Protein AF-A0A7S0RSZ0-F1 (afdb_monomer_lite)

InterPro domains:
  IPR011989 Armadillo-like helical [G3DSA:1.25.10.10] (10-208)
  IPR051345 Importin beta-like nuclear transport receptors [PTHR12363] (14-216)

Sequence (227 aa):
GGRGGGGGRGGGGDPNVQAELQPMLNQMFMEATGILRRVEDFDSMPDVADDLFLLAAKCLSHAPHLLLTPQNLPALVDCAMAGVLVQHKEACTSVLAFLDQLCRDCTRHPQVVPPTIQVRGQALVHLLVAAIATLPFARLDDVGDLLHHLMRTECSGGMAPSWVQTTMAALPAAAVTDHERVGFYNAAVAMDRKQLQHAIDDLSDVCRRSRGVRESIMAALLHHPTS

pLDDT: mean 87.87, std 14.42, range [29.8, 97.44]

Secondary structure (DSSP, 8-state):
----------SS--HHHHHHHHHHHHHHHHHHHHH--SHHHHHH-HHHHHHHHHHHHHHHHH-HHHH-STTHHHHHHHHHHHHTT---HHHHHHHHHHHHHHHHTGGGSTTTHHHHHHHHHHHHHHHHHHHHHHS-GGGHHHHHHHHHHHTSHHHHTT-HHHHHHHHHHHS-TTTS-HHHHHHHHHHHHTT-HHHHHHHHHHHHHHHHS-HHHHHHHHHHHH-----

Radius of gyration: 19.65 Å; chains: 1; bounding box: 80×34×46 Å

Structure (mmCIF, N/CA/C/O backbone):
data_AF-A0A7S0RSZ0-F1
#
_entry.id   AF-A0A7S0RSZ0-F1
#
loop_
_atom_site.group_PDB
_atom_site.id
_atom_site.type_symbol
_atom_site.label_atom_id
_atom_site.label_alt_id
_atom_site.label_comp_id
_atom_site.label_asym_id
_atom_site.label_entity_id
_atom_site.label_seq_id
_atom_site.pdbx_PDB_ins_code
_atom_site.Cartn_x
_atom_site.Cartn_y
_atom_site.Cartn_z
_atom_site.occupancy
_atom_site.B_iso_or_equiv
_atom_site.auth_seq_id
_atom_site.auth_comp_id
_atom_site.auth_asym_id
_atom_site.auth_atom_id
_atom_site.pdbx_PDB_model_num
ATOM 1 N N . GLY A 1 1 ? -58.289 7.508 17.946 1.00 42.06 1 GLY A N 1
ATOM 2 C CA . GLY A 1 1 ? -57.371 6.774 17.048 1.00 42.06 1 GLY A CA 1
ATOM 3 C C . GLY A 1 1 ? -56.223 7.699 16.717 1.00 42.06 1 GLY A C 1
ATOM 4 O O . GLY A 1 1 ? -56.481 8.872 16.538 1.00 42.06 1 GLY A O 1
ATOM 5 N N . GLY A 1 2 ? -54.955 7.316 16.728 1.00 39.78 2 GLY A N 1
ATOM 6 C CA . GLY A 1 2 ? -54.368 5.992 16.576 1.00 39.78 2 GLY A CA 1
ATOM 7 C C . GLY A 1 2 ? -53.462 6.004 15.341 1.00 39.78 2 GLY A C 1
ATOM 8 O O . GLY A 1 2 ? -53.991 6.130 14.245 1.00 39.78 2 GLY A O 1
ATOM 9 N N . ARG A 1 3 ? -52.153 5.773 15.569 1.00 43.59 3 ARG A N 1
ATOM 10 C CA . ARG A 1 3 ? -51.073 5.404 14.614 1.00 43.59 3 ARG A CA 1
ATOM 11 C C . ARG A 1 3 ? -50.552 6.533 13.710 1.00 43.59 3 ARG A C 1
ATOM 13 O O . ARG A 1 3 ? -51.325 7.356 13.257 1.00 43.59 3 ARG A O 1
ATOM 20 N N . GLY A 1 4 ? -49.265 6.636 13.379 1.00 34.25 4 GLY A N 1
ATOM 21 C CA . GLY A 1 4 ? -48.042 5.844 13.609 1.00 34.25 4 GLY A CA 1
ATOM 22 C C . GLY A 1 4 ? -46.887 6.659 12.983 1.00 34.25 4 GLY A C 1
ATOM 23 O O . GLY A 1 4 ? -47.132 7.449 12.083 1.00 34.25 4 GLY A O 1
ATOM 24 N N . GLY A 1 5 ? -45.654 6.666 13.488 1.00 42.34 5 GLY A N 1
ATOM 25 C CA . GLY A 1 5 ? -44.779 5.504 13.605 1.00 42.34 5 GLY A CA 1
ATOM 26 C C . GLY A 1 5 ? -43.903 5.414 12.349 1.00 42.34 5 GLY A C 1
ATOM 27 O O . GLY A 1 5 ? -44.364 4.929 11.324 1.00 42.34 5 GLY A O 1
ATOM 28 N N . GLY A 1 6 ? -42.661 5.895 12.433 1.00 35.59 6 GLY A N 1
ATOM 29 C CA . GLY A 1 6 ? -41.698 5.880 11.328 1.00 35.59 6 GLY A CA 1
ATOM 30 C C . GLY A 1 6 ? -40.293 6.254 11.790 1.00 35.59 6 GLY A C 1
ATOM 31 O O . GLY A 1 6 ? -39.700 7.201 11.288 1.00 35.59 6 GLY A O 1
ATOM 32 N N . GLY A 1 7 ? -39.798 5.555 12.814 1.00 40.81 7 GLY A N 1
ATOM 33 C CA . GLY A 1 7 ? -38.402 5.624 13.223 1.00 40.81 7 GLY A CA 1
ATOM 34 C C . GLY A 1 7 ? -37.513 4.876 12.232 1.00 40.81 7 GLY A C 1
ATOM 35 O O . GLY A 1 7 ? -37.737 3.699 11.969 1.00 40.81 7 GLY A O 1
ATOM 36 N N . GLY A 1 8 ? -36.492 5.557 11.721 1.00 35.09 8 GLY A N 1
ATOM 37 C CA . GLY A 1 8 ? -35.352 4.954 11.036 1.00 35.09 8 GLY A CA 1
ATOM 38 C C . GLY A 1 8 ? -34.094 5.160 11.873 1.00 35.09 8 GLY A C 1
ATOM 39 O O . GLY A 1 8 ? -33.388 6.147 11.701 1.00 35.09 8 GLY A O 1
ATOM 40 N N . ARG A 1 9 ? -33.831 4.247 12.810 1.00 50.47 9 ARG A N 1
ATOM 41 C CA . ARG A 1 9 ? -32.510 4.029 13.420 1.00 50.47 9 ARG A CA 1
ATOM 42 C C . ARG A 1 9 ? -32.058 2.627 13.028 1.00 50.47 9 ARG A C 1
ATOM 44 O O . ARG A 1 9 ? -32.876 1.714 13.071 1.00 50.47 9 ARG A O 1
ATOM 51 N N . GLY A 1 10 ? -30.768 2.445 12.751 1.00 42.00 10 GLY A N 1
ATOM 52 C CA . GLY A 1 10 ? -30.179 1.105 12.758 1.00 42.00 10 GLY A CA 1
ATOM 53 C C . GLY A 1 10 ? -28.872 0.968 11.991 1.00 42.00 10 GLY A C 1
ATOM 54 O O . GLY A 1 10 ? -28.829 0.244 11.009 1.00 42.00 10 GLY A O 1
ATOM 55 N N . GLY A 1 11 ? -27.816 1.652 12.433 1.00 44.47 11 GLY A N 1
ATOM 56 C CA . GLY A 1 11 ? -26.456 1.459 11.911 1.00 44.47 11 GLY A CA 1
ATOM 57 C C . GLY A 1 11 ? -25.354 1.725 12.940 1.00 44.47 11 G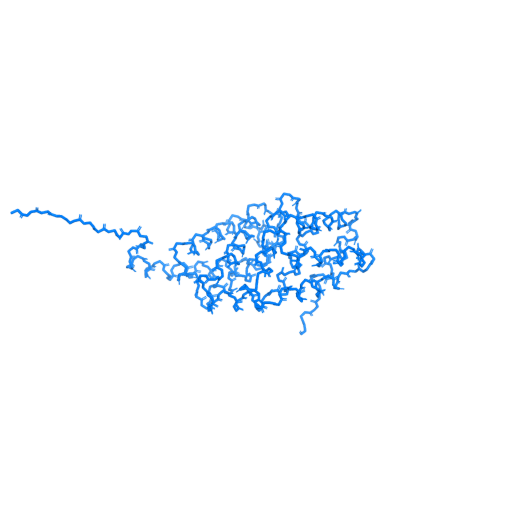LY A C 1
ATOM 58 O O . GL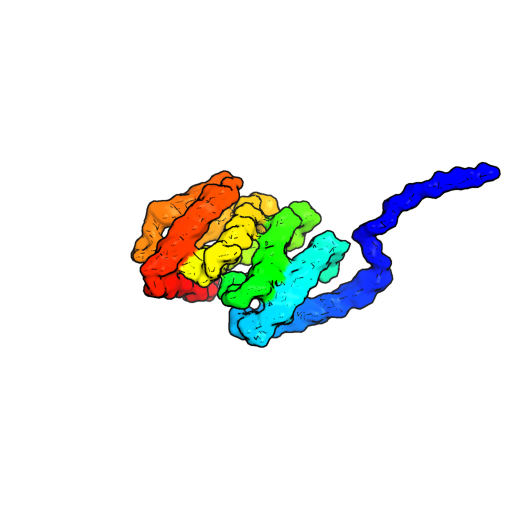Y A 1 11 ? -24.216 1.964 12.567 1.00 44.47 11 GLY A O 1
ATOM 59 N N . GLY A 1 12 ? -25.689 1.732 14.231 1.00 45.19 12 GLY A N 1
ATOM 60 C CA . GLY A 1 12 ? -24.729 1.849 15.323 1.00 45.19 12 GLY A CA 1
ATOM 61 C C . GLY A 1 12 ? -25.154 0.876 16.407 1.00 45.19 12 GLY A C 1
ATOM 62 O O . GLY A 1 12 ? -26.285 0.972 16.883 1.00 45.19 12 GLY A O 1
ATOM 63 N N . GLY A 1 13 ? -24.297 -0.098 16.722 1.00 59.19 13 GLY A N 1
ATOM 64 C CA . GLY A 1 13 ? -24.542 -1.064 17.793 1.00 59.19 13 GLY A CA 1
ATOM 65 C C . GLY A 1 13 ? -24.817 -0.364 19.124 1.00 59.19 13 GLY A C 1
ATOM 66 O O . GLY A 1 13 ? -24.481 0.808 19.287 1.00 59.19 13 GLY A O 1
ATOM 67 N N . ASP A 1 14 ? -25.436 -1.075 20.059 1.00 67.56 14 ASP A N 1
ATOM 68 C CA . ASP A 1 14 ? -25.793 -0.544 21.373 1.00 67.56 14 ASP A CA 1
ATOM 69 C C . ASP A 1 14 ? -24.566 0.136 22.030 1.00 67.56 14 ASP A C 1
ATOM 71 O O . ASP A 1 14 ? -23.528 -0.517 22.177 1.00 67.56 14 ASP A O 1
ATOM 75 N N . PRO A 1 15 ? -24.609 1.442 22.365 1.00 66.44 15 PRO A N 1
ATOM 76 C CA . PRO A 1 15 ? -23.446 2.177 22.877 1.00 66.44 15 PRO A CA 1
ATOM 77 C C . PRO A 1 15 ? -22.854 1.557 24.149 1.00 66.44 15 PRO A C 1
ATOM 79 O O . PRO A 1 15 ? -21.662 1.708 24.403 1.00 66.44 15 PRO A O 1
ATOM 82 N N . ASN A 1 16 ? -23.660 0.810 24.907 1.00 70.75 16 ASN A N 1
ATOM 83 C CA . ASN A 1 16 ? -23.196 0.065 26.073 1.00 70.75 16 ASN A CA 1
ATOM 84 C C . ASN A 1 16 ? -22.268 -1.101 25.681 1.00 70.75 16 ASN A C 1
ATOM 86 O O . ASN A 1 16 ? -21.229 -1.308 26.296 1.00 70.75 16 ASN A O 1
ATOM 90 N N . VAL A 1 17 ? -22.592 -1.803 24.592 1.00 72.75 17 VAL A N 1
ATOM 91 C CA . VAL A 1 17 ? -21.775 -2.900 24.052 1.00 72.75 17 VAL A CA 1
ATOM 92 C C . VAL A 1 17 ? -20.483 -2.358 23.435 1.00 72.75 17 VAL A C 1
ATOM 94 O O . VAL A 1 17 ? -19.426 -2.959 23.586 1.00 72.75 17 VAL A O 1
ATOM 97 N N . GLN A 1 18 ? -20.525 -1.191 22.784 1.00 71.62 18 GLN A N 1
ATOM 98 C CA . GLN A 1 18 ? -19.317 -0.557 22.235 1.00 71.62 18 GLN A CA 1
ATOM 99 C C . GLN A 1 18 ? -18.325 -0.152 23.336 1.00 71.62 18 GLN A C 1
ATOM 101 O O . GLN A 1 18 ? -17.122 -0.351 23.172 1.00 71.62 18 GLN A O 1
ATOM 106 N N . ALA A 1 19 ? -18.825 0.354 24.469 1.00 73.56 19 ALA A N 1
ATOM 107 C CA . ALA A 1 19 ? -17.999 0.714 25.621 1.00 73.56 19 ALA A CA 1
ATOM 108 C C . ALA A 1 19 ? -17.312 -0.505 26.267 1.00 73.56 19 ALA A C 1
ATOM 110 O O . ALA A 1 19 ? -16.171 -0.397 26.712 1.00 73.56 19 ALA A O 1
ATOM 111 N N . GLU A 1 20 ? -17.971 -1.666 26.279 1.00 79.25 20 GLU A N 1
ATOM 112 C CA . GLU A 1 20 ? -17.396 -2.924 26.781 1.00 79.25 20 GLU A CA 1
ATOM 113 C C . GLU A 1 20 ? -16.416 -3.571 25.788 1.00 79.25 20 GLU A C 1
ATOM 115 O O . GLU A 1 20 ? -15.402 -4.140 26.194 1.00 79.25 20 GLU A O 1
ATOM 120 N N . LEU A 1 21 ? -16.677 -3.454 24.481 1.00 80.75 21 LEU A N 1
ATOM 121 C CA . LEU A 1 21 ? -15.816 -4.007 23.429 1.00 80.75 21 LEU A CA 1
ATOM 122 C C . LEU A 1 21 ? -14.520 -3.217 23.242 1.00 80.75 21 LEU A C 1
ATOM 124 O O . LEU A 1 21 ? -13.495 -3.800 22.891 1.00 80.75 21 LEU A O 1
ATOM 128 N N . GLN A 1 22 ? -14.546 -1.902 23.470 1.00 84.44 22 GLN A N 1
ATOM 129 C CA . GLN A 1 22 ? -13.391 -1.032 23.265 1.00 84.44 22 GLN A CA 1
ATOM 130 C C . GLN A 1 22 ? -12.117 -1.492 24.004 1.00 84.44 22 GLN A C 1
ATOM 132 O O . GLN A 1 22 ? -11.088 -1.613 23.337 1.00 84.44 22 GLN A O 1
ATOM 137 N N . PRO A 1 23 ? -12.118 -1.771 25.325 1.00 86.81 23 PRO A N 1
ATOM 138 C CA . PRO A 1 23 ? -10.909 -2.219 26.019 1.00 86.81 23 PRO A CA 1
ATOM 139 C C . PRO A 1 23 ? -10.408 -3.578 25.517 1.00 86.81 23 PRO A C 1
ATOM 141 O O . PRO A 1 23 ? -9.200 -3.763 25.387 1.00 86.81 23 PRO A O 1
ATOM 144 N N . MET A 1 24 ? -11.318 -4.497 25.179 1.00 87.56 24 MET A N 1
ATOM 145 C CA . MET A 1 24 ? -10.969 -5.825 24.667 1.00 87.56 24 MET A CA 1
ATOM 146 C C . MET A 1 24 ? -10.312 -5.740 23.285 1.00 87.56 24 MET A C 1
ATOM 148 O O . MET A 1 24 ? -9.253 -6.323 23.066 1.00 87.56 24 MET A O 1
ATOM 152 N N . LEU A 1 25 ? -10.897 -4.960 22.371 1.00 87.56 25 LEU A N 1
ATOM 153 C CA . LEU A 1 25 ? -10.325 -4.719 21.046 1.00 87.56 25 LEU A CA 1
ATOM 154 C C . LEU A 1 25 ? -8.983 -3.994 21.133 1.00 87.56 25 LEU A C 1
ATOM 156 O O . LEU A 1 25 ? -8.051 -4.355 20.425 1.00 87.56 25 LEU A O 1
ATOM 160 N N . ASN A 1 26 ? -8.870 -3.005 22.022 1.00 88.62 26 ASN A N 1
ATOM 161 C CA . ASN A 1 26 ? -7.621 -2.287 22.249 1.00 88.62 26 ASN A CA 1
ATOM 162 C C . ASN A 1 26 ? -6.511 -3.237 22.710 1.00 88.62 26 ASN A C 1
ATOM 164 O O . ASN A 1 26 ? -5.425 -3.239 22.141 1.00 88.62 26 ASN A O 1
ATOM 168 N N . GLN A 1 27 ? -6.796 -4.080 23.705 1.00 90.12 27 GLN A N 1
ATOM 169 C CA . GLN A 1 27 ? -5.840 -5.072 24.188 1.00 90.12 27 GLN A CA 1
ATOM 170 C C . GLN A 1 27 ? -5.433 -6.041 23.073 1.00 90.12 27 GLN A C 1
ATOM 172 O O . GLN A 1 27 ? -4.244 -6.257 22.859 1.00 90.12 27 GLN A O 1
ATOM 177 N N . MET A 1 28 ? -6.400 -6.553 22.312 1.00 90.50 28 MET A N 1
ATOM 178 C CA . MET A 1 28 ? -6.129 -7.492 21.228 1.00 90.50 28 MET A CA 1
ATOM 179 C C . MET A 1 28 ? -5.297 -6.869 20.102 1.00 90.50 28 MET A C 1
ATOM 181 O O . MET A 1 28 ? -4.351 -7.495 19.634 1.00 90.50 28 MET A O 1
ATOM 185 N N . PHE A 1 29 ? -5.591 -5.631 19.687 1.00 92.31 29 PHE A N 1
ATOM 186 C CA . PHE A 1 29 ? -4.772 -4.931 18.694 1.00 92.31 29 PHE A CA 1
ATOM 187 C C . PHE A 1 29 ? -3.341 -4.726 19.192 1.00 92.31 29 PHE A C 1
ATOM 189 O O . PHE A 1 29 ? -2.393 -4.965 18.446 1.00 92.31 29 PHE A O 1
ATOM 196 N N . MET A 1 30 ? -3.164 -4.335 20.454 1.00 91.06 30 MET A N 1
ATOM 197 C CA . MET A 1 30 ? -1.835 -4.119 21.027 1.00 91.06 30 MET A CA 1
ATOM 198 C C . MET A 1 30 ? -1.045 -5.423 21.195 1.00 91.06 30 MET A C 1
ATOM 200 O O . MET A 1 30 ? 0.159 -5.443 20.946 1.00 91.06 30 MET A O 1
ATOM 204 N N . GLU A 1 31 ? -1.699 -6.522 21.570 1.00 92.00 31 GLU A N 1
ATOM 205 C CA . GLU A 1 31 ? -1.064 -7.840 21.653 1.00 92.00 31 GLU A CA 1
ATOM 206 C C . GLU A 1 31 ? -0.688 -8.364 20.262 1.00 92.00 31 GLU A C 1
ATOM 208 O O . GLU A 1 31 ? 0.460 -8.747 20.043 1.00 92.00 31 GLU A O 1
ATOM 213 N N . ALA A 1 32 ? -1.608 -8.302 19.295 1.00 90.25 32 ALA A N 1
ATOM 214 C CA . ALA A 1 32 ? -1.373 -8.803 17.943 1.00 90.25 32 ALA A CA 1
ATOM 215 C C . ALA A 1 32 ? -0.282 -8.005 17.209 1.00 90.25 32 ALA A C 1
ATOM 217 O O . ALA A 1 32 ? 0.637 -8.596 16.645 1.00 90.25 32 ALA A O 1
ATOM 218 N N . THR A 1 33 ? -0.314 -6.669 17.284 1.00 90.56 33 THR A N 1
ATOM 219 C CA . THR A 1 33 ? 0.767 -5.812 16.747 1.00 90.56 33 THR A CA 1
ATOM 220 C C . THR A 1 33 ? 2.080 -5.986 17.518 1.00 90.56 33 THR A C 1
ATOM 222 O O . THR A 1 33 ? 3.165 -5.799 16.971 1.00 90.56 33 THR A O 1
ATOM 225 N N . GLY A 1 34 ? 2.006 -6.393 18.788 1.00 88.62 34 GLY A N 1
ATOM 226 C CA . GLY A 1 34 ? 3.161 -6.741 19.606 1.00 88.62 34 GLY A CA 1
ATOM 227 C C . GLY A 1 34 ? 3.859 -8.029 19.165 1.00 88.62 34 GLY A C 1
ATOM 228 O O . GLY A 1 34 ? 5.075 -8.120 19.345 1.00 88.62 34 GLY A O 1
ATOM 229 N N . ILE A 1 35 ? 3.116 -8.978 18.594 1.00 90.06 35 ILE A N 1
ATOM 230 C CA . ILE A 1 35 ? 3.613 -10.269 18.102 1.00 90.06 35 ILE A CA 1
ATOM 231 C C . ILE A 1 35 ? 4.060 -10.169 16.635 1.00 90.06 35 ILE A C 1
ATOM 233 O O . ILE A 1 35 ? 5.090 -10.728 16.278 1.00 90.06 35 ILE A O 1
ATOM 237 N N . LEU A 1 36 ? 3.320 -9.437 15.799 1.00 90.06 36 LEU A N 1
ATOM 238 C CA . LEU A 1 36 ? 3.573 -9.284 14.364 1.00 90.06 36 LEU A CA 1
ATOM 239 C C . LEU A 1 36 ? 4.476 -8.073 14.084 1.00 90.06 36 LEU A C 1
ATOM 241 O O . LEU A 1 36 ? 4.002 -7.010 13.683 1.00 90.06 36 LEU A O 1
ATOM 245 N N . ARG A 1 37 ? 5.787 -8.204 14.317 1.00 87.31 37 ARG A N 1
ATOM 246 C CA . ARG A 1 37 ? 6.736 -7.082 14.136 1.00 87.31 37 ARG A CA 1
ATOM 247 C C . ARG A 1 37 ? 7.623 -7.222 12.911 1.00 87.31 37 ARG A C 1
ATOM 249 O O . ARG A 1 37 ? 8.101 -6.217 12.389 1.00 87.31 37 ARG A O 1
ATOM 256 N N . ARG A 1 38 ? 7.902 -8.453 12.497 1.00 85.56 38 ARG A N 1
ATOM 257 C CA . ARG A 1 38 ? 8.804 -8.782 11.392 1.00 85.56 38 ARG A CA 1
ATOM 258 C C . ARG A 1 38 ? 8.119 -9.726 10.426 1.00 85.56 38 ARG A C 1
ATOM 260 O O . ARG A 1 38 ? 7.227 -10.464 10.824 1.00 85.56 38 ARG A O 1
ATOM 267 N N . VAL A 1 39 ? 8.582 -9.747 9.179 1.00 84.56 39 VAL A N 1
ATOM 268 C CA . VAL A 1 39 ? 8.044 -10.627 8.126 1.00 84.56 39 VAL A CA 1
ATOM 269 C C . VAL A 1 39 ? 8.012 -12.092 8.588 1.00 84.56 39 VAL A C 1
ATOM 271 O O . VAL A 1 39 ? 7.028 -12.785 8.352 1.00 84.56 39 VAL A O 1
ATOM 274 N N . GLU A 1 40 ? 9.025 -12.539 9.339 1.00 86.44 40 GLU A N 1
ATOM 275 C CA . GLU A 1 40 ? 9.072 -13.903 9.891 1.00 86.44 40 GLU A CA 1
ATOM 276 C C . GLU A 1 40 ? 7.903 -14.230 10.840 1.00 86.44 40 GLU A C 1
ATOM 278 O O . GLU A 1 40 ? 7.466 -15.381 10.913 1.00 86.44 40 GLU A O 1
ATOM 283 N N . ASP A 1 41 ? 7.388 -13.235 11.569 1.00 88.31 41 ASP A N 1
ATOM 284 C CA . ASP A 1 41 ? 6.273 -13.414 12.503 1.00 88.31 41 ASP A CA 1
ATOM 285 C C . ASP A 1 41 ? 4.962 -13.660 11.733 1.00 88.31 41 ASP A C 1
ATOM 287 O O . ASP A 1 41 ? 4.142 -14.483 12.142 1.00 88.31 41 ASP A O 1
ATOM 291 N N . PHE A 1 42 ? 4.799 -13.007 10.576 1.00 91.06 42 PHE A N 1
ATOM 292 C CA . PHE A 1 42 ? 3.664 -13.210 9.670 1.00 91.06 42 PHE A CA 1
ATOM 293 C C . PHE A 1 42 ? 3.707 -14.578 8.993 1.00 91.06 42 PHE A C 1
ATOM 295 O O . PHE A 1 42 ? 2.668 -15.211 8.841 1.00 91.06 42 PHE A O 1
ATOM 302 N N . ASP A 1 43 ? 4.894 -15.050 8.607 1.00 88.06 43 ASP A N 1
ATOM 303 C CA . ASP A 1 43 ? 5.049 -16.393 8.040 1.00 88.06 43 ASP A CA 1
ATOM 304 C C . ASP A 1 43 ? 4.809 -17.484 9.098 1.00 88.06 43 ASP A C 1
ATOM 306 O O . ASP A 1 43 ? 4.335 -18.574 8.777 1.00 88.06 43 ASP A O 1
ATOM 310 N N . SER A 1 44 ? 5.105 -17.189 10.368 1.00 90.62 44 SER A N 1
ATOM 311 C CA . SER A 1 44 ? 4.883 -18.111 11.488 1.00 90.62 44 SER A CA 1
ATOM 312 C C . SER A 1 44 ? 3.417 -18.177 11.925 1.00 90.62 44 SER A C 1
ATOM 314 O O . SER A 1 44 ? 2.969 -19.223 12.395 1.00 90.62 44 SER A O 1
ATOM 316 N N . MET A 1 45 ? 2.674 -17.072 11.808 1.00 90.88 45 MET A N 1
ATOM 317 C CA . MET A 1 45 ? 1.273 -16.953 12.238 1.00 90.88 45 MET A CA 1
ATOM 318 C C . MET A 1 45 ? 0.425 -16.189 11.203 1.00 90.88 45 MET A C 1
ATOM 320 O O . MET A 1 45 ? -0.117 -15.121 11.510 1.00 90.88 45 MET A O 1
ATOM 324 N N . PRO A 1 46 ? 0.278 -16.719 9.976 1.00 92.69 46 PRO A N 1
ATOM 325 C CA . PRO A 1 46 ? -0.424 -16.022 8.901 1.00 92.69 46 PRO A CA 1
ATOM 326 C C . PRO A 1 46 ? -1.913 -15.819 9.194 1.00 92.69 46 PRO A C 1
ATOM 328 O O . PRO A 1 46 ? -2.449 -14.772 8.843 1.00 92.69 46 PRO A O 1
ATOM 331 N N . ASP A 1 47 ? -2.554 -16.763 9.887 1.00 94.38 47 ASP A N 1
ATOM 332 C CA . ASP A 1 47 ? -3.971 -16.672 10.266 1.00 94.38 47 ASP A CA 1
ATOM 333 C C . ASP A 1 47 ? -4.219 -15.497 11.224 1.00 94.38 47 ASP A C 1
ATOM 335 O O . ASP A 1 47 ? -5.174 -14.744 11.068 1.00 94.38 47 ASP A O 1
ATOM 339 N N . VAL A 1 48 ? -3.304 -15.276 12.180 1.00 93.44 48 VAL A N 1
ATOM 340 C CA . VAL A 1 48 ? -3.388 -14.153 13.130 1.00 93.44 48 VAL A CA 1
ATOM 341 C C . VAL A 1 48 ? -3.259 -12.821 12.399 1.00 93.44 48 VAL A C 1
ATOM 343 O O . VAL A 1 48 ? -3.981 -11.876 12.712 1.00 93.44 48 VAL A O 1
ATOM 346 N N . ALA A 1 49 ? -2.348 -12.735 11.425 1.00 93.56 49 ALA A N 1
ATOM 347 C CA . ALA A 1 49 ? -2.206 -11.544 10.598 1.00 93.56 49 ALA A CA 1
ATOM 348 C C . ALA A 1 49 ? -3.456 -11.304 9.738 1.00 93.56 49 ALA A C 1
ATOM 350 O O . ALA A 1 49 ? -3.954 -10.179 9.689 1.00 93.56 49 ALA A O 1
ATOM 351 N N . ASP A 1 50 ? -3.983 -12.347 9.097 1.00 95.25 50 ASP A N 1
ATOM 352 C CA . ASP A 1 50 ? -5.188 -12.258 8.272 1.00 95.25 50 ASP A CA 1
ATOM 353 C C . ASP A 1 50 ? -6.396 -11.770 9.089 1.00 95.25 50 ASP A C 1
ATOM 355 O O . ASP A 1 50 ? -6.978 -10.724 8.783 1.00 95.25 50 ASP A O 1
ATOM 359 N N . ASP A 1 51 ? -6.696 -12.444 10.203 1.00 95.38 51 ASP A N 1
ATOM 360 C CA . ASP A 1 51 ? -7.803 -12.097 11.098 1.00 95.38 51 ASP A CA 1
ATOM 361 C C . ASP A 1 51 ? -7.661 -10.684 11.683 1.00 95.38 51 ASP A C 1
ATOM 363 O O . ASP A 1 51 ? -8.648 -9.941 11.758 1.00 95.38 51 ASP A O 1
ATOM 367 N N . LEU A 1 52 ? -6.439 -10.280 12.059 1.00 95.56 52 LEU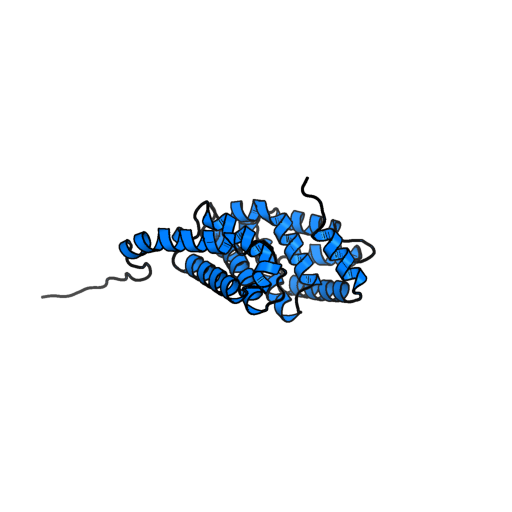 A N 1
ATOM 368 C CA . LEU A 1 52 ? -6.154 -8.939 12.572 1.00 95.56 52 LEU A CA 1
ATOM 369 C C . LEU A 1 52 ? -6.562 -7.863 11.562 1.00 95.56 52 LEU A C 1
ATOM 371 O O . LEU A 1 52 ? -7.284 -6.926 11.920 1.00 95.56 52 LEU A O 1
ATOM 375 N N . PHE A 1 53 ? -6.110 -7.978 10.311 1.00 96.69 53 PHE A N 1
ATOM 376 C CA . PHE A 1 53 ? -6.362 -6.950 9.302 1.00 96.69 53 PHE A CA 1
ATOM 377 C C . PHE A 1 53 ? -7.782 -7.015 8.733 1.00 96.69 53 PHE A C 1
ATOM 379 O O . PHE A 1 53 ? -8.367 -5.962 8.462 1.00 96.69 53 PHE A O 1
ATOM 386 N N . LEU A 1 54 ? -8.396 -8.200 8.665 1.00 95.38 54 LEU A N 1
ATOM 387 C CA . LEU A 1 54 ? -9.824 -8.338 8.364 1.00 95.38 54 LEU A CA 1
ATOM 388 C C . LEU A 1 54 ? -10.690 -7.663 9.430 1.00 95.38 54 LEU A C 1
ATOM 390 O O . LEU A 1 54 ? -11.655 -6.961 9.106 1.00 95.38 54 LEU A O 1
ATOM 394 N N . LEU A 1 55 ? -10.358 -7.851 10.708 1.00 94.50 55 LEU A N 1
ATOM 395 C CA . LEU A 1 55 ? -11.054 -7.177 11.794 1.00 94.50 55 LEU A CA 1
ATOM 396 C C . LEU A 1 55 ? -10.808 -5.669 11.760 1.00 94.50 55 LEU A C 1
ATOM 398 O O . LEU A 1 55 ? -11.759 -4.903 11.906 1.00 94.50 55 LEU A O 1
ATOM 402 N N . ALA A 1 56 ? -9.568 -5.233 11.534 1.00 94.94 56 ALA A N 1
ATOM 403 C CA . ALA A 1 56 ? -9.228 -3.819 11.429 1.00 94.94 56 ALA A CA 1
ATOM 404 C C . ALA A 1 56 ? -10.028 -3.128 10.306 1.00 94.94 56 ALA A C 1
ATOM 406 O O . ALA A 1 56 ? -10.647 -2.088 10.539 1.00 94.94 56 ALA A O 1
ATOM 407 N N . ALA A 1 57 ? -10.120 -3.745 9.125 1.00 94.06 57 ALA A N 1
ATOM 408 C CA . ALA A 1 57 ? -10.931 -3.260 8.006 1.00 94.06 57 ALA A CA 1
ATOM 409 C C . ALA A 1 57 ? -12.437 -3.189 8.347 1.00 94.06 57 ALA A C 1
ATOM 411 O O . ALA A 1 57 ? -13.122 -2.198 8.059 1.00 94.06 57 ALA A O 1
ATOM 412 N N . LYS A 1 58 ? -12.975 -4.203 9.042 1.00 93.12 58 LYS A N 1
ATOM 413 C CA . LYS A 1 58 ? -14.369 -4.192 9.528 1.00 93.12 58 LYS A CA 1
ATOM 414 C C . LYS A 1 58 ? -14.611 -3.087 10.557 1.00 93.12 58 LYS A C 1
ATOM 416 O O . LYS A 1 58 ? -15.622 -2.388 10.467 1.00 93.12 58 LYS A O 1
ATOM 421 N N . CYS A 1 59 ? -13.687 -2.891 11.498 1.00 92.19 59 CYS A N 1
ATOM 422 C CA . CYS A 1 59 ? -13.748 -1.809 12.478 1.00 92.19 59 CYS A CA 1
ATOM 423 C C . CYS A 1 59 ? -13.719 -0.446 11.789 1.00 92.19 59 CYS A C 1
ATOM 425 O O . CYS A 1 59 ? -14.552 0.398 12.103 1.00 92.19 59 CYS A O 1
ATOM 427 N N . LEU A 1 60 ? -12.848 -0.245 10.800 1.00 92.19 60 LEU A N 1
ATOM 428 C CA . LEU A 1 60 ? -12.808 0.992 10.019 1.00 92.19 60 LEU A CA 1
ATOM 429 C C . LEU A 1 60 ? -14.147 1.269 9.307 1.00 92.19 60 LEU A C 1
ATOM 431 O O . LEU A 1 60 ? -14.608 2.408 9.277 1.00 92.19 60 LEU A O 1
ATOM 435 N N . SER A 1 61 ? -14.807 0.222 8.803 1.00 90.56 61 SER A N 1
ATOM 436 C CA . SER A 1 61 ? -16.087 0.329 8.086 1.00 90.56 61 SER A CA 1
ATOM 437 C C . SER A 1 61 ? -17.292 0.607 8.993 1.00 90.56 61 SER A C 1
ATOM 439 O O . SER A 1 61 ? -18.188 1.361 8.614 1.00 90.56 61 SER A O 1
ATOM 441 N N . HIS A 1 62 ? -17.350 -0.029 10.169 1.00 88.81 62 HIS A N 1
ATOM 442 C CA . HIS A 1 62 ? -18.561 -0.073 11.001 1.00 88.81 62 HIS A CA 1
ATOM 443 C C . HIS A 1 62 ? -18.435 0.652 12.344 1.00 88.81 62 HIS A C 1
ATOM 445 O O . HIS A 1 62 ? -19.431 1.151 12.866 1.00 88.81 62 HIS A O 1
ATOM 451 N N . ALA A 1 63 ? -17.235 0.714 12.915 1.00 88.69 63 ALA A N 1
ATOM 452 C CA . ALA A 1 63 ? -16.975 1.311 14.222 1.00 88.69 63 ALA A CA 1
ATOM 453 C C . ALA A 1 63 ? -15.593 1.998 14.258 1.00 88.69 63 ALA A C 1
ATOM 455 O O . ALA A 1 63 ? -14.738 1.637 15.072 1.00 88.69 63 ALA A O 1
ATOM 456 N N . PRO A 1 64 ? -15.350 3.006 13.393 1.00 89.38 64 PRO A N 1
ATOM 457 C CA . PRO A 1 64 ? -14.018 3.582 13.207 1.00 89.38 64 PRO A CA 1
ATOM 458 C C . PRO A 1 64 ? -13.457 4.202 14.489 1.00 89.38 64 PRO A C 1
ATOM 460 O O . PRO A 1 64 ? -12.253 4.187 14.702 1.00 89.38 64 PRO A O 1
ATOM 463 N N . HIS A 1 65 ? -14.312 4.685 15.392 1.00 87.38 65 HIS A N 1
ATOM 464 C CA . HIS A 1 65 ? -13.903 5.249 16.680 1.00 87.38 65 HIS A CA 1
ATOM 465 C C . HIS A 1 65 ? -13.174 4.247 17.601 1.00 87.38 65 HIS A C 1
ATOM 467 O O . HIS A 1 65 ? -12.410 4.679 18.458 1.00 87.38 65 HIS A O 1
ATOM 473 N N . LEU A 1 66 ? -13.374 2.933 17.422 1.00 87.69 66 LEU A N 1
ATOM 474 C CA . LEU A 1 66 ? -12.681 1.890 18.196 1.00 87.69 66 LEU A CA 1
ATOM 475 C C . LEU A 1 66 ? -11.243 1.659 17.702 1.00 87.69 66 LEU A C 1
ATOM 477 O O . LEU A 1 66 ? -10.370 1.269 18.477 1.00 87.69 66 LEU A O 1
ATOM 481 N N . LEU A 1 67 ? -10.996 1.910 16.413 1.00 90.69 67 LEU A N 1
ATOM 482 C CA . LEU A 1 67 ? -9.701 1.700 15.764 1.00 90.69 67 LEU A CA 1
ATOM 483 C C . LEU A 1 67 ? -8.884 2.990 15.661 1.00 90.69 67 LEU A C 1
ATOM 485 O O . LEU A 1 67 ? -7.676 2.970 15.874 1.00 90.69 67 LEU A O 1
ATOM 489 N N . LEU A 1 68 ? -9.529 4.118 15.355 1.00 91.31 68 LEU A N 1
ATOM 490 C CA . LEU A 1 68 ? -8.902 5.424 15.130 1.00 91.31 68 LEU A CA 1
ATOM 491 C C . LEU A 1 68 ? -8.535 6.123 16.446 1.00 91.31 68 LEU A C 1
ATOM 493 O O . LEU A 1 68 ? -8.820 7.304 16.651 1.00 91.31 68 LEU A O 1
ATOM 497 N N . THR A 1 69 ? -7.905 5.382 17.352 1.00 89.94 69 THR A N 1
ATOM 498 C CA . THR A 1 69 ? -7.307 5.924 18.568 1.00 89.94 69 THR A CA 1
ATOM 499 C C . THR A 1 69 ? -5.846 6.308 18.294 1.00 89.94 69 THR A C 1
ATOM 501 O O . THR A 1 69 ? -5.208 5.716 17.417 1.00 89.94 69 THR A O 1
ATOM 504 N N . PRO A 1 70 ? -5.268 7.260 19.052 1.00 85.94 70 PRO A N 1
ATOM 505 C CA . PRO A 1 70 ? -3.866 7.659 18.886 1.00 85.94 70 PRO A CA 1
ATOM 506 C C . PRO A 1 70 ? -2.843 6.538 19.121 1.00 85.94 70 PRO A C 1
ATOM 508 O O . PRO A 1 70 ? -1.679 6.708 18.780 1.00 85.94 70 PRO A O 1
ATOM 511 N N . GLN A 1 71 ? -3.254 5.424 19.734 1.00 86.94 71 GLN A N 1
ATOM 512 C CA . GLN A 1 71 ? -2.393 4.275 20.022 1.00 86.94 71 GLN A CA 1
ATOM 513 C C . GLN A 1 71 ? -2.564 3.178 18.964 1.00 86.94 71 GLN A C 1
ATOM 515 O O . GLN A 1 71 ? -1.573 2.711 18.406 1.00 86.94 71 GLN A O 1
ATOM 520 N N . ASN A 1 72 ? -3.810 2.820 18.636 1.00 92.06 72 ASN A N 1
ATOM 521 C CA . ASN A 1 72 ? -4.098 1.672 17.775 1.00 92.06 72 ASN A CA 1
ATOM 522 C C . ASN A 1 72 ? -3.766 1.941 16.319 1.00 92.06 72 ASN A C 1
ATOM 524 O O . ASN A 1 72 ? -3.148 1.099 15.678 1.00 92.06 72 ASN A O 1
ATOM 528 N N . LEU A 1 73 ? -4.168 3.099 15.786 1.00 94.06 73 LEU A N 1
ATOM 529 C CA . LEU A 1 73 ? -3.979 3.363 14.365 1.00 94.06 73 LEU A CA 1
ATOM 530 C C . LEU A 1 73 ? -2.486 3.375 13.984 1.00 94.06 73 LEU A C 1
ATOM 532 O O . LEU A 1 73 ? -2.131 2.648 13.058 1.00 94.06 73 LEU A O 1
ATOM 536 N N . PRO A 1 74 ? -1.592 4.112 14.676 1.00 94.44 74 PRO A N 1
ATOM 537 C CA . PRO A 1 74 ? -0.164 4.055 14.375 1.00 94.44 74 PRO A CA 1
ATOM 538 C C . PRO A 1 74 ? 0.412 2.638 14.479 1.00 94.44 74 PRO A C 1
ATOM 540 O O . PRO A 1 74 ? 1.080 2.201 13.547 1.00 94.44 74 PRO A O 1
ATOM 543 N N . ALA A 1 75 ? 0.091 1.901 15.550 1.00 94.06 75 ALA A N 1
ATOM 544 C CA . ALA A 1 75 ? 0.586 0.539 15.762 1.00 94.06 75 ALA A CA 1
ATOM 545 C C . ALA A 1 75 ? 0.115 -0.439 14.671 1.00 94.06 75 ALA A C 1
ATOM 547 O O . ALA A 1 75 ? 0.899 -1.253 14.187 1.00 94.06 75 ALA A O 1
ATOM 548 N N . LEU A 1 76 ? -1.148 -0.337 14.246 1.00 95.75 76 LEU A N 1
ATOM 549 C CA . LEU A 1 76 ? -1.703 -1.150 13.164 1.00 95.75 76 LEU A CA 1
ATOM 550 C C . LEU A 1 76 ? -1.076 -0.812 11.814 1.00 95.75 76 LEU A C 1
ATOM 552 O O . LEU A 1 76 ? -0.816 -1.725 11.039 1.00 95.75 76 LEU A O 1
ATOM 556 N N . VAL A 1 77 ? -0.819 0.467 11.524 1.00 96.12 77 VAL A N 1
ATOM 557 C CA . VAL A 1 77 ? -0.158 0.860 10.270 1.00 96.12 77 VAL A CA 1
ATOM 558 C C . VAL A 1 77 ? 1.304 0.406 10.264 1.00 96.12 77 VAL A C 1
ATOM 560 O O . VAL A 1 77 ? 1.748 -0.136 9.257 1.00 96.12 77 VAL A O 1
ATOM 563 N N . ASP A 1 78 ? 2.032 0.549 11.374 1.00 94.50 78 ASP A N 1
ATOM 564 C CA . ASP A 1 78 ? 3.414 0.055 11.493 1.00 94.50 78 ASP A CA 1
ATOM 565 C C . ASP A 1 78 ? 3.482 -1.473 11.328 1.00 94.50 78 ASP A C 1
ATOM 567 O O . ASP A 1 78 ? 4.320 -1.988 10.587 1.00 94.50 78 ASP A O 1
ATOM 571 N N . CYS A 1 79 ? 2.546 -2.198 11.949 1.00 95.25 79 CYS A N 1
ATOM 572 C CA . CYS A 1 79 ? 2.390 -3.641 11.770 1.00 95.25 79 CYS A CA 1
ATOM 573 C C . CYS A 1 79 ? 2.053 -3.996 10.311 1.00 95.25 79 CYS A C 1
ATOM 575 O O . CYS A 1 79 ? 2.709 -4.842 9.708 1.00 95.25 79 CYS A O 1
ATOM 577 N N . ALA A 1 80 ? 1.089 -3.305 9.694 1.00 96.19 80 ALA A N 1
ATOM 578 C CA . ALA A 1 80 ? 0.718 -3.524 8.297 1.00 96.19 80 ALA A CA 1
ATOM 579 C C . ALA A 1 80 ? 1.913 -3.317 7.359 1.00 96.19 80 ALA A C 1
ATOM 581 O O . ALA A 1 80 ? 2.126 -4.115 6.452 1.00 96.19 80 ALA A O 1
ATOM 582 N N . MET A 1 81 ? 2.731 -2.289 7.602 1.00 95.00 81 MET A N 1
ATOM 583 C CA . MET A 1 81 ? 3.948 -2.030 6.832 1.00 95.00 81 MET A CA 1
ATOM 584 C C . MET A 1 81 ? 4.950 -3.187 6.915 1.00 95.00 81 MET A C 1
ATOM 586 O O . MET A 1 81 ? 5.507 -3.569 5.887 1.00 95.00 81 MET A O 1
ATOM 590 N N . ALA A 1 82 ? 5.130 -3.803 8.088 1.00 91.94 82 ALA A N 1
ATOM 591 C CA . ALA A 1 82 ? 5.945 -5.016 8.218 1.00 91.94 82 ALA A CA 1
ATOM 592 C C . ALA A 1 82 ? 5.371 -6.198 7.408 1.00 91.94 82 ALA A C 1
ATOM 594 O O . ALA A 1 82 ? 6.126 -7.037 6.919 1.00 91.94 82 ALA A O 1
ATOM 595 N N . GLY A 1 83 ? 4.049 -6.231 7.212 1.00 93.00 83 GLY A N 1
ATOM 596 C CA . GLY A 1 83 ? 3.325 -7.260 6.465 1.00 93.00 83 GLY A CA 1
ATOM 597 C C . GLY A 1 83 ? 3.269 -7.082 4.939 1.00 93.00 83 GLY A C 1
ATOM 598 O O . GLY A 1 83 ? 2.825 -7.996 4.240 1.00 93.00 83 GLY A O 1
ATOM 599 N N . VAL A 1 84 ? 3.706 -5.942 4.384 1.00 94.62 84 VAL A N 1
ATOM 600 C CA . VAL A 1 84 ? 3.565 -5.634 2.938 1.00 94.62 84 VAL A CA 1
ATOM 601 C C . VAL A 1 84 ? 4.326 -6.622 2.042 1.00 94.62 84 VAL A C 1
ATOM 603 O O . VAL A 1 84 ? 3.902 -6.884 0.919 1.00 94.62 84 VAL A O 1
ATOM 606 N N . LEU A 1 85 ? 5.435 -7.188 2.528 1.00 92.81 85 LEU A N 1
ATOM 607 C CA . LEU A 1 85 ? 6.315 -8.081 1.757 1.00 92.81 85 LEU A CA 1
ATOM 608 C C . LEU A 1 85 ? 6.106 -9.578 2.049 1.00 92.81 85 LEU A C 1
ATOM 610 O O . LEU A 1 85 ? 6.848 -10.422 1.534 1.00 92.81 85 LEU A O 1
ATOM 614 N N . VAL A 1 86 ? 5.103 -9.908 2.864 1.00 92.50 86 VAL A N 1
ATOM 615 C CA . VAL A 1 86 ? 4.771 -11.283 3.258 1.00 92.50 86 VAL A CA 1
ATOM 616 C C . VAL A 1 86 ? 4.376 -12.112 2.040 1.00 92.50 86 VAL A C 1
ATOM 618 O O . VAL A 1 86 ? 3.617 -11.673 1.178 1.00 92.50 86 VAL A O 1
ATOM 621 N N . GLN A 1 87 ? 4.890 -13.339 1.960 1.00 89.19 87 GLN A N 1
ATOM 622 C CA . GLN A 1 87 ? 4.622 -14.226 0.822 1.00 89.19 87 GLN A CA 1
ATOM 623 C C . GLN A 1 87 ? 3.328 -15.034 0.997 1.00 89.19 87 GLN A C 1
ATOM 625 O O . GLN A 1 87 ? 2.785 -15.548 0.016 1.00 89.19 87 GLN A O 1
ATOM 630 N N . HIS A 1 88 ? 2.805 -15.128 2.224 1.00 92.12 88 HIS A N 1
ATOM 631 C CA . HIS A 1 88 ? 1.515 -15.752 2.490 1.00 92.12 88 HIS A CA 1
ATOM 632 C C . HIS A 1 88 ? 0.365 -14.952 1.861 1.00 92.12 88 HIS A C 1
ATOM 634 O O . HIS A 1 88 ? 0.165 -13.772 2.157 1.00 92.12 88 HIS A O 1
ATOM 640 N N . LYS A 1 89 ? -0.413 -15.612 0.996 1.00 90.94 89 LYS A N 1
ATOM 641 C CA . LYS A 1 89 ? -1.420 -14.964 0.145 1.00 90.94 89 LYS A CA 1
ATOM 642 C C . LYS A 1 89 ? -2.477 -14.201 0.946 1.00 90.94 89 LYS A C 1
ATOM 644 O O . LYS A 1 89 ? -2.696 -13.028 0.661 1.00 90.94 89 LYS A O 1
ATOM 649 N N . GLU A 1 90 ? -3.143 -14.860 1.892 1.00 92.50 90 GLU A N 1
ATOM 650 C CA . GLU A 1 90 ? -4.312 -14.298 2.594 1.00 92.50 90 GLU A CA 1
ATOM 651 C C . GLU A 1 90 ? -3.891 -13.152 3.516 1.00 92.50 90 GLU A C 1
ATOM 653 O O . GLU A 1 90 ? -4.260 -12.011 3.256 1.00 92.50 90 GLU A O 1
ATOM 658 N N . ALA A 1 91 ? -2.964 -13.415 4.443 1.00 93.56 91 ALA A N 1
ATOM 659 C CA . ALA A 1 91 ? -2.325 -12.396 5.280 1.00 93.56 91 ALA A CA 1
ATOM 660 C C . ALA A 1 91 ? -1.891 -11.134 4.509 1.00 93.56 91 ALA A C 1
ATOM 662 O O . ALA A 1 91 ? -2.260 -10.018 4.875 1.00 93.56 91 ALA A O 1
ATOM 663 N N . CYS A 1 92 ? -1.146 -11.283 3.409 1.00 94.56 92 CYS A N 1
ATOM 664 C CA . CYS A 1 92 ? -0.690 -10.125 2.647 1.00 94.56 92 CYS A CA 1
ATOM 665 C C . CYS A 1 92 ? -1.875 -9.408 1.954 1.00 94.56 92 CYS A C 1
ATOM 667 O O . CYS A 1 92 ? -1.874 -8.179 1.834 1.00 94.56 92 CYS A O 1
ATOM 669 N N . THR A 1 93 ? -2.898 -10.144 1.502 1.00 95.19 93 THR A N 1
ATOM 670 C CA . THR A 1 93 ? -4.138 -9.571 0.934 1.00 95.19 93 THR A CA 1
ATOM 671 C C . THR A 1 93 ? -4.862 -8.711 1.942 1.00 95.19 93 THR A C 1
ATOM 673 O O . THR A 1 93 ? -5.161 -7.557 1.639 1.00 95.19 93 THR A O 1
ATOM 676 N N . SER A 1 94 ? -5.045 -9.206 3.157 1.00 96.38 94 SER A N 1
ATOM 677 C CA . SER A 1 94 ? -5.711 -8.450 4.212 1.00 96.38 94 SER A CA 1
ATOM 678 C C . SER A 1 94 ? -4.902 -7.231 4.657 1.00 96.38 94 SER A C 1
ATOM 680 O O . SER A 1 94 ? -5.482 -6.161 4.839 1.00 96.38 94 SER A O 1
ATOM 682 N N . VAL A 1 95 ? -3.567 -7.328 4.713 1.00 96.81 95 VAL A N 1
ATOM 683 C CA . VAL A 1 95 ? -2.675 -6.176 4.950 1.00 96.81 95 VAL A CA 1
ATOM 684 C C . VAL A 1 95 ? -2.881 -5.079 3.901 1.00 96.81 95 VAL A C 1
ATOM 686 O O . VAL A 1 95 ? -3.135 -3.925 4.257 1.00 96.81 95 VAL A O 1
ATOM 689 N N . LEU A 1 96 ? -2.776 -5.420 2.609 1.00 96.62 96 LEU A N 1
ATOM 690 C CA . LEU A 1 96 ? -2.912 -4.433 1.533 1.00 96.62 96 LEU A CA 1
ATOM 691 C C . LEU A 1 96 ? -4.330 -3.863 1.478 1.00 96.62 96 LEU A C 1
ATOM 693 O O . LEU A 1 96 ? -4.480 -2.652 1.351 1.00 96.62 96 LEU A O 1
ATOM 697 N N . ALA A 1 97 ? -5.356 -4.700 1.648 1.00 96.19 97 ALA A N 1
ATOM 698 C CA . ALA A 1 97 ? -6.750 -4.269 1.656 1.00 96.19 97 ALA A CA 1
ATOM 699 C C . ALA A 1 97 ? -7.054 -3.299 2.809 1.00 96.19 97 ALA A C 1
ATOM 701 O O . ALA A 1 97 ? -7.765 -2.312 2.612 1.00 96.19 97 ALA A O 1
ATOM 702 N N . PHE A 1 98 ? -6.493 -3.536 4.000 1.00 97.19 98 PHE A N 1
ATOM 703 C CA . PHE A 1 98 ? -6.623 -2.619 5.132 1.00 97.19 98 PHE A CA 1
ATOM 704 C C . PHE A 1 98 ? -5.969 -1.260 4.841 1.00 97.19 98 PHE A C 1
ATOM 706 O O . PHE A 1 98 ? -6.606 -0.221 5.032 1.00 97.19 98 PHE A O 1
ATOM 713 N N . LEU A 1 99 ? -4.724 -1.253 4.353 1.00 97.31 99 LEU A N 1
ATOM 714 C CA . LEU A 1 99 ? -4.010 -0.020 4.001 1.00 97.31 99 LEU A CA 1
ATOM 715 C C . LEU A 1 99 ? -4.715 0.746 2.873 1.00 97.31 99 LEU A C 1
ATOM 717 O O . LEU A 1 99 ? -4.846 1.970 2.945 1.00 97.31 99 LEU A O 1
ATOM 721 N N . ASP A 1 100 ? -5.202 0.031 1.858 1.00 96.56 100 ASP A N 1
ATOM 722 C CA . ASP A 1 100 ? -5.967 0.587 0.742 1.00 96.56 100 ASP A CA 1
ATOM 723 C C . ASP A 1 100 ? -7.260 1.234 1.239 1.00 96.56 100 ASP A C 1
ATOM 725 O O . ASP A 1 100 ? -7.544 2.394 0.934 1.00 96.56 100 ASP A O 1
ATOM 729 N N . GLN A 1 101 ? -8.012 0.526 2.087 1.00 95.62 101 GLN A N 1
ATOM 730 C CA . GLN A 1 101 ? -9.224 1.065 2.685 1.00 95.62 101 GLN A CA 1
ATOM 731 C C . GLN A 1 101 ? -8.942 2.312 3.525 1.00 95.62 101 GLN A C 1
ATOM 733 O O . GLN A 1 101 ? -9.677 3.294 3.417 1.00 95.62 101 GLN A O 1
ATOM 738 N N . LEU A 1 102 ? -7.873 2.302 4.320 1.00 95.12 102 LEU A N 1
ATOM 739 C CA . LEU A 1 102 ? -7.464 3.448 5.124 1.00 95.12 102 LEU A CA 1
ATOM 740 C C . LEU A 1 102 ? -7.163 4.673 4.245 1.00 95.12 102 LEU A C 1
ATOM 742 O O . LEU A 1 102 ? -7.608 5.779 4.558 1.00 95.12 102 LEU A O 1
ATOM 746 N N . CYS A 1 103 ? -6.472 4.481 3.118 1.00 94.62 103 CYS A N 1
ATOM 747 C CA . CYS A 1 103 ? -6.189 5.556 2.166 1.00 94.62 103 CYS A CA 1
ATOM 748 C C . CYS A 1 103 ? -7.456 6.031 1.439 1.00 94.62 103 CYS A C 1
ATOM 750 O O . CYS A 1 103 ? -7.672 7.235 1.301 1.00 94.62 103 CYS A O 1
ATOM 752 N N . ARG A 1 104 ? -8.331 5.110 1.024 1.00 92.81 104 ARG A N 1
ATOM 753 C CA . ARG A 1 104 ? -9.611 5.413 0.365 1.00 92.81 104 ARG A CA 1
ATOM 754 C C . ARG A 1 104 ? -10.562 6.204 1.267 1.00 92.81 104 ARG A C 1
ATOM 756 O O . ARG A 1 104 ? -11.199 7.151 0.803 1.00 92.81 104 ARG A O 1
ATOM 763 N N . ASP A 1 105 ? -10.633 5.850 2.547 1.00 91.00 105 ASP A N 1
ATOM 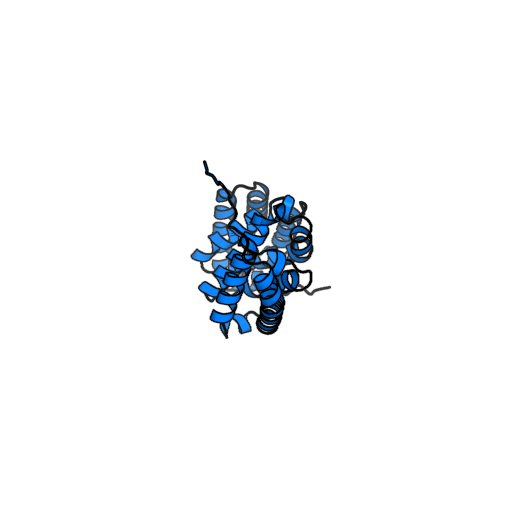764 C CA . ASP A 1 105 ? -11.519 6.475 3.534 1.00 91.00 105 ASP A CA 1
ATOM 765 C C . ASP A 1 105 ? -10.860 7.655 4.281 1.00 91.00 105 ASP A C 1
ATOM 767 O O . ASP A 1 105 ? -11.454 8.204 5.214 1.00 91.00 105 ASP A O 1
ATOM 771 N N . CYS A 1 106 ? -9.672 8.117 3.866 1.00 90.19 106 CYS A N 1
ATOM 772 C CA . CYS A 1 106 ? -8.922 9.162 4.579 1.00 90.19 106 CYS A CA 1
ATOM 773 C C . CYS A 1 106 ? -9.709 10.476 4.746 1.00 90.19 106 CYS A C 1
ATOM 775 O O . CYS A 1 106 ? -9.585 11.160 5.763 1.00 90.19 106 CYS A O 1
ATOM 777 N N . THR A 1 107 ? -10.582 10.796 3.785 1.00 91.12 107 THR A N 1
ATOM 778 C CA . THR A 1 107 ? -11.447 11.987 3.801 1.00 91.12 107 THR A CA 1
ATOM 779 C C . THR A 1 107 ? -12.577 11.902 4.825 1.00 91.12 107 THR A C 1
ATOM 781 O O . THR A 1 107 ? -13.088 12.936 5.251 1.00 91.12 107 THR A O 1
ATOM 784 N N . ARG A 1 108 ? -12.948 10.694 5.272 1.00 91.62 108 ARG A N 1
ATOM 785 C CA . ARG A 1 108 ? -13.928 10.491 6.354 1.00 91.62 108 ARG A CA 1
ATOM 786 C C . ARG A 1 108 ? -13.338 10.836 7.720 1.00 91.62 108 ARG A C 1
ATOM 788 O O . ARG A 1 108 ? -14.074 11.199 8.634 1.00 91.62 108 ARG A O 1
ATOM 795 N N . HIS A 1 109 ? -12.011 10.754 7.847 1.00 90.75 109 HIS A N 1
ATOM 796 C CA . HIS A 1 109 ? -11.278 10.961 9.095 1.00 90.75 109 HIS A CA 1
ATOM 797 C C . HIS A 1 109 ? -10.032 11.849 8.895 1.00 90.75 109 HIS A C 1
ATOM 799 O O . HIS A 1 109 ? -8.913 11.443 9.233 1.00 90.75 109 HIS A O 1
ATOM 805 N N . PRO A 1 110 ? -10.208 13.089 8.395 1.00 90.81 110 PRO A N 1
ATOM 806 C CA . PRO A 1 110 ? -9.113 13.933 7.908 1.00 90.81 110 PRO A CA 1
ATOM 807 C C . PRO A 1 110 ? -8.142 14.391 9.007 1.00 90.81 110 PRO A C 1
ATOM 809 O O . PRO A 1 110 ? -7.024 14.794 8.709 1.00 90.81 110 PRO A O 1
ATOM 812 N N . GLN A 1 111 ? -8.553 14.323 10.276 1.00 90.44 111 GLN A N 1
ATOM 813 C CA . GLN A 1 111 ? -7.738 14.743 11.422 1.00 90.44 111 GLN A CA 1
ATOM 814 C C . GLN A 1 111 ? -6.786 13.654 11.932 1.00 90.44 111 GLN A C 1
ATOM 816 O O . GLN A 1 111 ? -5.862 13.954 12.678 1.00 90.44 111 GLN A O 1
ATOM 821 N N . VAL A 1 112 ? -7.028 12.387 11.580 1.00 92.12 112 VAL A N 1
ATOM 822 C CA . VAL A 1 112 ? -6.327 11.242 12.188 1.00 92.12 112 VAL A CA 1
ATOM 823 C C . VAL A 1 112 ? -5.603 10.416 11.130 1.00 92.12 112 VAL A C 1
ATOM 825 O O . VAL A 1 112 ? -4.433 10.072 11.303 1.00 92.12 112 VAL A O 1
ATOM 828 N N . VAL A 1 113 ? -6.269 10.132 10.008 1.00 93.12 113 VAL A N 1
ATOM 829 C CA . VAL A 1 113 ? -5.726 9.234 8.984 1.00 93.12 113 VAL A CA 1
ATOM 830 C C . VAL A 1 113 ? -4.602 9.890 8.174 1.00 93.12 113 VAL A C 1
ATOM 832 O O . VAL A 1 113 ? -3.497 9.343 8.200 1.00 93.12 113 VAL A O 1
ATOM 835 N N . PRO A 1 114 ? -4.790 11.062 7.528 1.00 94.12 114 PRO A N 1
ATOM 836 C CA . PRO A 1 114 ? -3.724 11.675 6.736 1.00 94.12 114 PRO A CA 1
ATOM 837 C C . PRO A 1 114 ? -2.432 11.934 7.527 1.00 94.12 114 PRO A C 1
ATOM 839 O O . PRO A 1 114 ? -1.383 11.522 7.043 1.00 94.12 114 PRO A O 1
ATOM 842 N N . PRO A 1 115 ? -2.448 12.496 8.757 1.00 94.56 115 PRO A N 1
ATOM 843 C CA . PRO A 1 115 ? -1.213 12.683 9.526 1.00 94.56 115 PRO A CA 1
ATOM 844 C C . PRO A 1 115 ? -0.468 11.370 9.802 1.00 94.56 115 PRO A C 1
ATOM 846 O O . PRO A 1 115 ? 0.757 11.320 9.716 1.00 94.56 115 PRO A O 1
ATOM 849 N N . THR A 1 116 ? -1.202 10.288 10.088 1.00 94.94 116 THR A N 1
ATOM 850 C CA . THR A 1 116 ? -0.607 8.965 10.340 1.00 94.94 116 THR A CA 1
ATOM 851 C C . THR A 1 116 ? 0.077 8.412 9.088 1.00 94.94 116 THR A C 1
ATOM 853 O O . THR A 1 116 ? 1.194 7.894 9.187 1.00 94.94 116 THR A O 1
ATOM 856 N N . ILE A 1 117 ? -0.572 8.542 7.925 1.00 94.62 117 ILE A N 1
ATOM 857 C CA . ILE A 1 117 ? -0.038 8.100 6.631 1.00 94.62 117 ILE A CA 1
ATOM 858 C C . ILE A 1 117 ? 1.149 8.962 6.205 1.00 94.62 117 ILE A C 1
ATOM 860 O O . ILE A 1 117 ? 2.167 8.430 5.783 1.00 94.62 117 ILE A O 1
ATOM 864 N N . GLN A 1 118 ? 1.062 10.283 6.356 1.00 94.50 118 GLN A N 1
ATOM 865 C CA . GLN A 1 118 ? 2.092 11.231 5.927 1.00 94.50 118 GLN A CA 1
ATOM 866 C C . GLN A 1 118 ? 3.448 10.985 6.589 1.00 94.50 118 GLN A C 1
ATOM 868 O O . GLN A 1 118 ? 4.470 11.020 5.907 1.00 94.50 118 GLN A O 1
ATOM 873 N N . VAL A 1 119 ? 3.461 10.665 7.886 1.00 94.88 119 VAL A N 1
ATOM 874 C CA . VAL A 1 119 ? 4.692 10.314 8.620 1.00 94.88 119 VAL A CA 1
ATOM 875 C C . VAL A 1 119 ? 5.354 9.046 8.058 1.00 94.88 119 VAL A C 1
ATOM 877 O O . VAL A 1 119 ? 6.569 8.897 8.131 1.00 94.88 119 VAL A O 1
ATOM 880 N N . ARG A 1 120 ? 4.565 8.142 7.470 1.00 95.25 120 ARG A N 1
ATOM 881 C CA . ARG A 1 120 ? 4.999 6.824 6.981 1.00 95.25 120 ARG A CA 1
ATOM 882 C C . ARG A 1 120 ? 5.091 6.732 5.461 1.00 95.25 120 ARG A C 1
ATOM 884 O O . ARG A 1 120 ? 5.548 5.719 4.942 1.00 95.25 120 ARG A O 1
ATOM 891 N N . GLY A 1 121 ? 4.674 7.776 4.747 1.00 94.81 121 GLY A N 1
ATOM 892 C CA . GLY A 1 121 ? 4.423 7.731 3.311 1.00 94.81 121 GLY A CA 1
ATOM 893 C C . GLY A 1 121 ? 5.648 7.337 2.495 1.00 94.81 121 GLY A C 1
ATOM 894 O O . GLY A 1 121 ? 5.555 6.443 1.661 1.00 94.81 121 GLY A O 1
ATOM 895 N N . GLN A 1 122 ? 6.814 7.922 2.791 1.00 96.12 122 GLN A N 1
ATOM 896 C CA . GLN A 1 122 ? 8.068 7.570 2.114 1.00 96.12 122 GLN A CA 1
ATOM 897 C C . GLN A 1 122 ? 8.403 6.079 2.264 1.00 96.12 122 GLN A C 1
ATOM 899 O O . GLN A 1 122 ? 8.695 5.399 1.281 1.00 96.12 122 GLN A O 1
ATOM 904 N N . ALA A 1 123 ? 8.348 5.568 3.496 1.00 95.62 123 ALA A N 1
ATOM 905 C CA . ALA A 1 123 ? 8.650 4.172 3.789 1.00 95.62 123 ALA A CA 1
ATOM 906 C C . ALA A 1 123 ? 7.610 3.228 3.169 1.00 95.62 123 ALA A C 1
ATOM 908 O O . ALA A 1 123 ? 7.971 2.184 2.634 1.00 95.62 123 ALA A O 1
ATOM 909 N N . LEU A 1 124 ? 6.331 3.615 3.167 1.00 96.25 124 LEU A N 1
ATOM 910 C CA . LEU A 1 124 ? 5.280 2.849 2.507 1.00 96.25 124 LEU A CA 1
ATOM 911 C C . LEU A 1 124 ? 5.524 2.761 0.995 1.00 96.25 124 LEU A C 1
ATOM 913 O O . LEU A 1 124 ? 5.462 1.668 0.448 1.00 96.25 124 LEU A O 1
ATOM 917 N N . VAL A 1 125 ? 5.886 3.858 0.319 1.00 96.75 125 VAL A N 1
ATOM 918 C CA . VAL A 1 125 ? 6.217 3.816 -1.119 1.00 96.75 125 VAL A CA 1
ATOM 919 C C . VAL A 1 125 ? 7.444 2.936 -1.391 1.00 96.75 125 VAL A C 1
ATOM 921 O O . VAL A 1 125 ? 7.413 2.156 -2.343 1.00 96.75 125 VAL A O 1
ATOM 924 N N . HIS A 1 126 ? 8.482 2.968 -0.541 1.00 95.31 126 HIS A N 1
ATOM 925 C CA . HIS A 1 126 ? 9.611 2.025 -0.643 1.00 95.31 126 HIS A CA 1
ATOM 926 C C . HIS A 1 126 ? 9.141 0.570 -0.575 1.00 95.31 126 HIS A C 1
ATOM 928 O O . HIS A 1 126 ? 9.533 -0.243 -1.412 1.00 95.31 126 HIS A O 1
ATOM 934 N N . LEU A 1 127 ? 8.282 0.251 0.396 1.00 95.75 127 LEU A N 1
ATOM 935 C CA . LEU A 1 127 ? 7.744 -1.094 0.577 1.00 95.75 127 LEU A CA 1
ATOM 936 C C . LEU A 1 127 ? 6.875 -1.526 -0.604 1.00 95.75 127 LEU A C 1
ATOM 938 O O . LEU A 1 127 ? 7.000 -2.662 -1.046 1.00 95.75 127 LEU A O 1
ATOM 942 N N . LEU A 1 128 ? 6.048 -0.638 -1.161 1.00 96.62 128 LEU A N 1
ATOM 943 C CA . LEU A 1 128 ? 5.224 -0.950 -2.333 1.00 96.62 128 LEU A CA 1
ATOM 944 C C . LEU A 1 128 ? 6.084 -1.205 -3.574 1.00 96.62 128 LEU A C 1
ATOM 946 O O . LEU A 1 128 ? 5.840 -2.167 -4.295 1.00 96.62 128 LEU A O 1
ATOM 950 N N . VAL A 1 129 ? 7.139 -0.420 -3.801 1.00 95.38 129 VAL A N 1
ATOM 951 C CA . VAL A 1 129 ? 8.068 -0.670 -4.918 1.00 95.38 129 VAL A CA 1
ATOM 952 C C . VAL A 1 129 ? 8.862 -1.965 -4.703 1.00 95.38 129 VAL A C 1
ATOM 954 O O . VAL A 1 129 ? 9.035 -2.747 -5.639 1.00 95.38 129 VAL A O 1
ATOM 957 N N . ALA A 1 130 ? 9.279 -2.259 -3.471 1.00 93.81 130 ALA A N 1
ATOM 958 C CA . ALA A 1 130 ? 9.878 -3.548 -3.124 1.00 93.81 130 ALA A CA 1
ATOM 959 C C . ALA A 1 130 ? 8.887 -4.718 -3.320 1.00 93.81 130 ALA A C 1
ATOM 961 O O . ALA A 1 130 ? 9.275 -5.800 -3.773 1.00 93.81 130 ALA A O 1
ATOM 962 N N . ALA A 1 131 ? 7.598 -4.499 -3.047 1.00 94.06 131 ALA A N 1
ATOM 963 C CA . ALA A 1 131 ? 6.535 -5.472 -3.269 1.00 94.06 131 ALA A CA 1
ATOM 964 C C . ALA A 1 131 ? 6.355 -5.770 -4.764 1.00 94.06 131 ALA A C 1
ATOM 966 O O . ALA A 1 131 ? 6.249 -6.938 -5.132 1.00 94.06 131 ALA A O 1
ATOM 967 N N . ILE A 1 132 ? 6.439 -4.760 -5.640 1.00 94.69 132 ILE A N 1
ATOM 968 C CA . ILE A 1 132 ? 6.413 -4.946 -7.105 1.00 94.69 132 ILE A CA 1
ATOM 969 C C . ILE A 1 132 ? 7.533 -5.893 -7.570 1.00 94.69 132 ILE A C 1
ATOM 971 O O . ILE A 1 132 ? 7.328 -6.724 -8.462 1.00 94.69 132 ILE A O 1
ATOM 975 N N . ALA A 1 133 ? 8.707 -5.816 -6.937 1.00 90.44 133 ALA A N 1
ATOM 976 C CA . ALA A 1 133 ? 9.860 -6.649 -7.267 1.00 90.44 133 ALA A CA 1
ATO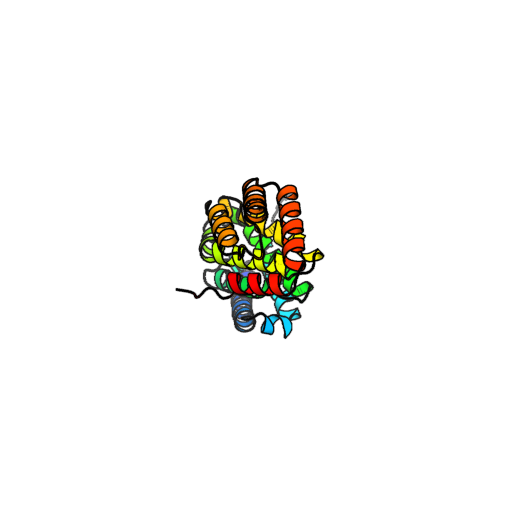M 977 C C . ALA A 1 133 ? 9.769 -8.096 -6.738 1.00 90.44 133 ALA A C 1
ATOM 979 O O . ALA A 1 133 ? 10.491 -8.975 -7.223 1.00 90.44 133 ALA A O 1
ATOM 980 N N . THR A 1 134 ? 8.925 -8.363 -5.735 1.00 89.81 134 THR A N 1
ATOM 981 C CA . THR A 1 134 ? 8.965 -9.619 -4.960 1.00 89.81 134 THR A CA 1
ATOM 982 C C . THR A 1 134 ? 7.652 -10.392 -4.918 1.00 89.81 134 THR A C 1
ATOM 984 O O . THR A 1 134 ? 7.694 -11.620 -5.000 1.00 89.81 134 THR A O 1
ATOM 987 N N . LEU A 1 135 ? 6.502 -9.722 -4.828 1.00 91.00 135 LEU A N 1
ATOM 988 C CA . LEU A 1 135 ? 5.195 -10.368 -4.710 1.00 91.00 135 LEU A CA 1
ATOM 989 C C . LEU A 1 135 ? 4.730 -10.965 -6.042 1.00 91.00 135 LEU A C 1
ATOM 991 O O . LEU A 1 135 ? 4.980 -10.360 -7.081 1.00 91.00 135 LEU A O 1
ATOM 995 N N . PRO A 1 136 ? 4.010 -12.106 -6.051 1.00 90.25 136 PRO A N 1
ATOM 996 C CA . PRO A 1 136 ? 3.397 -12.684 -7.254 1.00 90.25 136 PRO A CA 1
ATOM 997 C C . PRO A 1 136 ? 2.542 -11.687 -8.055 1.00 90.25 136 PRO A C 1
ATOM 999 O O . PRO A 1 136 ? 1.868 -10.855 -7.462 1.00 90.25 136 PRO A O 1
ATOM 1002 N N . PHE A 1 137 ? 2.477 -11.833 -9.387 1.00 89.44 137 PHE A N 1
ATOM 1003 C CA . PHE A 1 137 ? 1.715 -10.933 -10.278 1.00 89.44 137 PHE A CA 1
ATOM 1004 C C . PHE A 1 137 ? 0.259 -10.708 -9.846 1.00 89.44 137 PHE A C 1
ATOM 1006 O O . PHE A 1 137 ? -0.242 -9.594 -9.920 1.00 89.44 137 PHE A O 1
ATOM 1013 N N . ALA A 1 138 ? -0.397 -11.743 -9.314 1.00 90.00 138 ALA A N 1
ATOM 1014 C CA . ALA A 1 138 ? -1.770 -11.658 -8.811 1.00 90.00 138 ALA A CA 1
ATOM 1015 C C . ALA A 1 138 ? -1.966 -10.640 -7.667 1.00 90.00 138 ALA A C 1
ATOM 1017 O O . ALA A 1 138 ? -3.099 -10.293 -7.368 1.00 90.00 138 ALA A O 1
ATOM 1018 N N . ARG A 1 139 ? -0.883 -10.194 -7.017 1.00 92.75 139 ARG A N 1
ATOM 1019 C CA . ARG A 1 139 ? -0.883 -9.219 -5.915 1.00 92.75 139 ARG A CA 1
ATOM 1020 C C . ARG A 1 139 ? -0.592 -7.794 -6.385 1.00 92.75 139 ARG A C 1
ATOM 1022 O O . ARG A 1 139 ? -0.740 -6.860 -5.607 1.00 92.75 139 ARG A O 1
ATOM 1029 N N . LEU A 1 140 ? -0.128 -7.618 -7.623 1.00 94.50 140 LEU A N 1
ATOM 1030 C CA . LEU A 1 140 ? 0.278 -6.302 -8.118 1.00 94.50 140 LEU A CA 1
ATOM 1031 C C . LEU A 1 140 ? -0.913 -5.367 -8.322 1.00 94.50 140 LEU A C 1
ATOM 1033 O O . LEU A 1 140 ? -0.736 -4.156 -8.238 1.00 94.50 140 LEU A O 1
ATOM 1037 N N . ASP A 1 141 ? -2.108 -5.919 -8.533 1.00 95.50 141 ASP A N 1
ATOM 1038 C CA . ASP A 1 141 ? -3.339 -5.135 -8.620 1.00 95.50 141 ASP A CA 1
ATOM 1039 C C . ASP A 1 141 ? -3.654 -4.445 -7.280 1.00 95.50 141 ASP A C 1
ATOM 1041 O O . ASP A 1 141 ? -3.846 -3.231 -7.241 1.00 95.50 141 ASP A O 1
ATOM 1045 N N . ASP A 1 142 ? -3.549 -5.182 -6.165 1.00 95.44 142 ASP A N 1
ATOM 1046 C CA . ASP A 1 142 ? -3.719 -4.644 -4.807 1.00 95.44 142 ASP A CA 1
ATOM 1047 C C . ASP A 1 142 ? -2.669 -3.560 -4.485 1.00 95.44 142 ASP A C 1
ATOM 1049 O O . ASP A 1 142 ? -2.969 -2.529 -3.880 1.00 95.44 142 ASP A O 1
ATOM 1053 N N . VAL A 1 143 ? -1.413 -3.778 -4.900 1.00 96.75 143 VAL A N 1
ATOM 1054 C CA . VAL A 1 143 ? -0.325 -2.796 -4.733 1.00 96.75 143 VAL A CA 1
ATOM 1055 C C . VAL A 1 143 ? -0.603 -1.534 -5.554 1.00 96.75 143 VAL A C 1
ATOM 1057 O O . VAL A 1 143 ? -0.371 -0.422 -5.073 1.00 96.75 143 VAL A O 1
ATOM 1060 N N . GLY A 1 144 ? -1.110 -1.696 -6.778 1.00 96.25 144 GLY A N 1
ATOM 1061 C CA . GLY A 1 144 ? -1.471 -0.595 -7.662 1.00 96.25 144 GLY A CA 1
ATOM 1062 C C . GLY A 1 144 ? -2.639 0.232 -7.139 1.00 96.25 144 GLY A C 1
ATOM 1063 O O . GLY A 1 144 ? -2.575 1.460 -7.202 1.00 96.25 144 GLY A O 1
ATOM 1064 N N . ASP A 1 145 ? -3.662 -0.411 -6.573 1.00 96.25 145 ASP A N 1
ATOM 1065 C CA . ASP A 1 145 ? -4.792 0.269 -5.932 1.00 96.25 145 ASP A CA 1
ATOM 1066 C C . ASP A 1 145 ? -4.332 1.103 -4.736 1.00 96.25 145 ASP A C 1
ATOM 1068 O O . ASP A 1 145 ? -4.611 2.305 -4.673 1.00 96.25 145 ASP A O 1
ATOM 1072 N N . LEU A 1 146 ? -3.539 0.513 -3.839 1.00 97.06 146 LEU A N 1
ATOM 1073 C CA . LEU A 1 146 ? -3.006 1.224 -2.680 1.00 97.06 146 LEU A CA 1
ATOM 1074 C C . LEU A 1 146 ? -2.120 2.406 -3.097 1.00 97.06 146 LEU A C 1
ATOM 1076 O O . LEU A 1 146 ? -2.291 3.516 -2.587 1.00 97.06 146 LEU A O 1
ATOM 1080 N N . LEU A 1 147 ? -1.203 2.207 -4.050 1.00 97.00 147 LEU A N 1
ATOM 1081 C CA . LEU A 1 147 ? -0.359 3.291 -4.553 1.00 97.00 147 LEU A CA 1
ATOM 1082 C C . LEU A 1 147 ? -1.210 4.402 -5.188 1.00 97.00 147 LEU A C 1
ATOM 1084 O O . LEU A 1 147 ? -0.973 5.579 -4.923 1.00 97.00 147 LEU A O 1
ATOM 1088 N N . HIS A 1 148 ? -2.237 4.050 -5.964 1.00 96.69 148 HIS A N 1
ATOM 1089 C CA . HIS A 1 148 ? -3.152 5.014 -6.572 1.00 96.69 148 HIS A CA 1
ATOM 1090 C C . HIS A 1 148 ? -3.910 5.845 -5.524 1.00 96.69 148 HIS A C 1
ATOM 1092 O O . HIS A 1 148 ? -3.975 7.072 -5.636 1.00 96.69 148 HIS A O 1
ATOM 1098 N N . HIS A 1 149 ? -4.445 5.212 -4.476 1.00 96.00 149 HIS A N 1
ATOM 1099 C CA . HIS A 1 149 ? -5.119 5.927 -3.389 1.00 96.00 149 HIS A CA 1
ATOM 1100 C C . HIS A 1 149 ? -4.152 6.792 -2.573 1.00 96.00 149 HIS A C 1
ATOM 1102 O O . HIS A 1 149 ? -4.519 7.904 -2.189 1.00 96.00 149 HIS A O 1
ATOM 1108 N N . LEU A 1 150 ? -2.914 6.339 -2.361 1.00 95.12 150 LEU A N 1
ATOM 1109 C CA . LEU A 1 150 ? -1.877 7.111 -1.674 1.00 95.12 150 LEU A CA 1
ATOM 1110 C C . LEU A 1 150 ? -1.489 8.376 -2.455 1.00 95.12 150 LEU A C 1
ATOM 1112 O O . LEU A 1 150 ? -1.232 9.421 -1.855 1.00 95.12 150 LEU A O 1
ATOM 1116 N N . MET A 1 151 ? -1.491 8.310 -3.790 1.00 95.25 151 MET A N 1
ATOM 1117 C CA . MET A 1 151 ? -1.187 9.459 -4.647 1.00 95.25 151 MET A CA 1
ATOM 1118 C C . MET A 1 151 ? -2.231 10.587 -4.558 1.00 95.25 151 MET A C 1
ATOM 1120 O O . MET A 1 151 ? -1.942 11.724 -4.938 1.00 95.25 151 MET A O 1
ATOM 1124 N N . ARG A 1 152 ? -3.422 10.329 -3.998 1.00 92.69 152 ARG A N 1
ATOM 1125 C CA . ARG A 1 152 ? -4.445 11.360 -3.768 1.00 92.69 152 ARG A CA 1
ATOM 1126 C C . ARG A 1 152 ? -3.967 12.404 -2.758 1.00 92.69 152 ARG A C 1
ATOM 1128 O O . ARG A 1 152 ? -3.416 12.080 -1.700 1.00 92.69 152 ARG A O 1
ATOM 1135 N N . THR A 1 153 ? -4.212 13.678 -3.059 1.00 86.12 153 THR A N 1
ATOM 1136 C CA . THR A 1 153 ? -3.740 14.811 -2.247 1.00 86.12 153 THR A CA 1
ATOM 1137 C C . THR A 1 153 ? -4.326 14.800 -0.837 1.00 86.12 153 THR A C 1
ATOM 1139 O O . THR A 1 153 ? -3.634 15.147 0.115 1.00 86.12 153 THR A O 1
ATOM 1142 N N . GLU A 1 154 ? -5.571 14.357 -0.676 1.00 88.50 154 GLU A N 1
ATOM 1143 C CA . GLU A 1 154 ? -6.254 14.299 0.618 1.00 88.50 154 GLU A CA 1
ATOM 1144 C C . GLU A 1 154 ? -5.634 13.265 1.570 1.00 88.50 154 GLU A C 1
ATOM 1146 O O . GLU A 1 154 ? -5.773 13.384 2.786 1.00 88.50 154 GLU A O 1
ATOM 1151 N N . CYS A 1 155 ? -4.950 12.254 1.030 1.00 87.81 155 CYS A N 1
ATOM 1152 C CA . CYS A 1 155 ? -4.265 11.229 1.811 1.00 87.81 155 CYS A CA 1
ATOM 1153 C C . CYS A 1 155 ? -2.821 11.649 2.123 1.00 87.81 155 CYS A C 1
ATOM 1155 O O . CYS A 1 155 ? -2.392 11.656 3.276 1.00 87.81 155 CYS A O 1
ATOM 1157 N N . SER A 1 156 ? -2.081 12.069 1.095 1.00 90.25 156 SER A N 1
ATOM 1158 C CA . SER A 1 156 ? -0.642 12.338 1.190 1.00 90.25 156 SER A CA 1
ATOM 1159 C C . SER A 1 156 ? -0.269 13.780 1.533 1.00 90.25 156 SER A C 1
ATOM 1161 O O . SER A 1 156 ? 0.909 14.076 1.719 1.00 90.25 156 SER A O 1
ATOM 1163 N N . GLY A 1 157 ? -1.230 14.707 1.563 1.00 88.88 157 GLY A N 1
ATOM 1164 C CA . GLY A 1 157 ? -0.937 16.141 1.664 1.00 88.88 157 GLY A CA 1
ATOM 1165 C C . GLY A 1 157 ? -0.180 16.691 0.448 1.00 88.88 157 GLY A C 1
ATOM 1166 O O . GLY A 1 157 ? 0.482 17.717 0.555 1.00 88.88 157 GLY A O 1
ATOM 1167 N N . GLY A 1 158 ? -0.223 15.988 -0.692 1.00 91.69 158 GLY A N 1
ATOM 1168 C CA . GLY A 1 158 ? 0.531 16.340 -1.900 1.00 91.69 158 GLY A CA 1
ATOM 1169 C C . GLY A 1 158 ? 2.000 15.903 -1.889 1.00 91.69 158 GLY A C 1
ATOM 1170 O O . GLY A 1 158 ? 2.729 16.234 -2.819 1.00 91.69 158 GLY A O 1
ATOM 1171 N N . MET A 1 159 ? 2.443 15.145 -0.879 1.00 94.44 159 MET A N 1
ATOM 1172 C CA . MET A 1 159 ? 3.822 14.649 -0.785 1.00 94.44 159 MET A CA 1
ATOM 1173 C C . MET A 1 159 ? 4.072 13.359 -1.581 1.00 94.44 159 MET A C 1
ATOM 1175 O O . MET A 1 159 ? 5.219 13.021 -1.850 1.00 94.44 159 MET A O 1
ATOM 1179 N N . ALA A 1 160 ? 3.031 12.638 -2.005 1.00 95.12 160 ALA A N 1
ATOM 1180 C CA . ALA A 1 160 ? 3.211 11.353 -2.685 1.00 95.12 160 ALA A CA 1
ATOM 1181 C C . ALA A 1 160 ? 4.095 11.398 -3.949 1.00 95.12 160 ALA A C 1
ATOM 1183 O O . ALA A 1 160 ? 4.946 10.517 -4.090 1.00 95.12 160 ALA A O 1
ATOM 1184 N N . PRO A 1 161 ? 4.016 12.425 -4.823 1.00 96.56 161 PRO A N 1
ATOM 1185 C CA . PRO A 1 161 ? 4.945 12.549 -5.943 1.00 96.56 161 PRO A CA 1
ATOM 1186 C C . PRO A 1 161 ? 6.418 12.611 -5.515 1.00 96.56 161 PRO A C 1
ATOM 1188 O O . PRO A 1 161 ? 7.258 11.973 -6.149 1.00 96.56 161 PRO A O 1
ATOM 1191 N N . SER A 1 162 ? 6.752 13.331 -4.436 1.00 97.00 162 SER A N 1
ATOM 1192 C CA . SER A 1 162 ? 8.142 13.403 -3.964 1.00 97.00 162 SER A CA 1
ATOM 1193 C C . SER A 1 162 ? 8.593 12.080 -3.349 1.00 97.00 162 SER A C 1
ATOM 1195 O O . SER A 1 162 ? 9.755 11.699 -3.514 1.00 97.00 162 SER A O 1
ATOM 1197 N N . TRP A 1 163 ? 7.678 11.329 -2.725 1.00 97.44 163 TRP A N 1
ATOM 1198 C CA . TRP A 1 163 ? 7.974 9.987 -2.232 1.00 97.44 163 TRP A CA 1
ATOM 1199 C C . TRP A 1 163 ? 8.319 9.023 -3.361 1.00 97.44 163 TRP A C 1
ATOM 1201 O O . TRP A 1 163 ? 9.355 8.356 -3.305 1.00 97.44 163 TRP A O 1
ATOM 1211 N N . VAL A 1 164 ? 7.504 8.994 -4.420 1.00 97.12 164 VAL A N 1
ATOM 1212 C CA . VAL A 1 164 ? 7.765 8.176 -5.616 1.00 97.12 164 VAL A CA 1
ATOM 1213 C C . VAL A 1 164 ? 9.077 8.590 -6.274 1.00 97.12 164 VAL A C 1
ATOM 1215 O O . VAL A 1 164 ? 9.902 7.730 -6.569 1.00 97.12 164 VAL A O 1
ATOM 1218 N N . GLN A 1 165 ? 9.320 9.893 -6.437 1.00 96.25 165 GLN A N 1
ATOM 1219 C CA . GLN A 1 165 ? 10.563 10.399 -7.020 1.00 96.25 165 GLN A CA 1
ATOM 1220 C C . GLN A 1 165 ? 11.797 9.951 -6.224 1.00 96.25 165 GLN A C 1
ATOM 1222 O O . GLN A 1 165 ? 12.755 9.446 -6.808 1.00 96.25 165 GLN A O 1
ATOM 1227 N N . THR A 1 166 ? 11.756 10.091 -4.897 1.00 96.38 166 THR A N 1
ATOM 1228 C CA . THR A 1 166 ? 12.841 9.670 -3.996 1.00 96.38 166 THR A CA 1
ATOM 1229 C C . THR A 1 166 ? 13.079 8.164 -4.094 1.00 96.38 166 THR A C 1
ATOM 1231 O O . THR A 1 166 ? 14.218 7.718 -4.211 1.00 96.38 166 THR A O 1
ATOM 1234 N N . THR A 1 167 ? 11.999 7.382 -4.139 1.00 96.00 167 THR A N 1
ATOM 1235 C CA . THR A 1 167 ? 12.062 5.918 -4.258 1.00 96.00 167 THR A CA 1
ATOM 1236 C C . THR A 1 167 ? 12.689 5.487 -5.580 1.00 96.00 167 THR A C 1
ATOM 1238 O O . THR A 1 167 ? 13.587 4.651 -5.599 1.00 96.00 167 THR A O 1
ATOM 1241 N N . MET A 1 168 ? 12.254 6.079 -6.696 1.00 95.12 168 MET A N 1
ATOM 1242 C CA . MET A 1 168 ? 12.797 5.784 -8.025 1.00 95.12 168 MET A CA 1
ATOM 1243 C C . MET A 1 168 ? 14.266 6.200 -8.149 1.00 95.12 168 MET A C 1
ATOM 1245 O O . MET A 1 168 ? 15.047 5.514 -8.808 1.00 95.12 168 MET A O 1
ATOM 1249 N N . ALA A 1 169 ? 14.664 7.299 -7.502 1.00 93.81 169 ALA A N 1
ATOM 1250 C CA . ALA A 1 169 ? 16.054 7.741 -7.462 1.00 93.81 169 ALA A CA 1
ATOM 1251 C C . ALA A 1 169 ? 16.955 6.776 -6.672 1.00 93.81 169 ALA A C 1
ATOM 1253 O O . ALA A 1 169 ? 18.101 6.570 -7.067 1.00 93.81 169 ALA A O 1
ATOM 1254 N N . ALA A 1 170 ? 16.433 6.151 -5.610 1.00 93.06 170 ALA A N 1
ATOM 1255 C CA . ALA A 1 170 ? 17.167 5.181 -4.795 1.00 93.06 170 ALA A CA 1
ATOM 1256 C C . ALA A 1 170 ? 17.461 3.861 -5.530 1.00 93.06 170 ALA A C 1
ATOM 1258 O O . ALA A 1 170 ? 18.380 3.135 -5.152 1.00 93.06 170 ALA A O 1
ATOM 1259 N N . LEU A 1 171 ? 16.718 3.536 -6.595 1.00 91.44 171 LEU A N 1
ATOM 1260 C CA . LEU A 1 171 ? 16.959 2.315 -7.360 1.00 91.44 171 LEU A CA 1
ATOM 1261 C C . LEU A 1 171 ? 18.361 2.340 -8.016 1.00 91.44 171 LEU A C 1
ATOM 1263 O O . LEU A 1 171 ? 18.830 3.397 -8.451 1.00 91.44 171 LEU A O 1
ATOM 1267 N N . PRO A 1 172 ? 19.055 1.200 -8.168 1.00 90.00 172 PRO A N 1
ATOM 1268 C CA . PRO A 1 172 ? 20.349 1.137 -8.860 1.00 90.00 172 PRO A CA 1
ATOM 1269 C C . PRO A 1 172 ? 20.212 1.316 -10.380 1.00 90.00 172 PRO A C 1
ATOM 1271 O O . PRO A 1 172 ? 19.405 0.636 -11.012 1.00 90.00 172 PRO A O 1
ATOM 1274 N N . ALA A 1 173 ? 20.990 2.215 -11.001 1.00 87.94 173 ALA A N 1
ATOM 1275 C CA . ALA A 1 173 ? 20.895 2.506 -12.451 1.00 87.94 173 ALA A CA 1
ATOM 1276 C C . ALA A 1 173 ? 21.230 1.296 -13.336 1.00 87.94 173 ALA A C 1
ATOM 1278 O O . ALA A 1 173 ? 20.731 1.170 -14.449 1.00 87.94 173 ALA A O 1
ATOM 1279 N N . ALA A 1 174 ? 22.032 0.371 -12.805 1.00 85.44 174 ALA A N 1
ATOM 1280 C CA . ALA A 1 174 ? 22.329 -0.906 -13.443 1.00 85.44 174 ALA A CA 1
ATOM 1281 C C . ALA A 1 174 ? 21.138 -1.888 -13.445 1.00 85.44 174 ALA A C 1
ATOM 1283 O O . ALA A 1 174 ? 21.138 -2.835 -14.225 1.00 85.44 174 ALA A O 1
ATOM 1284 N N . ALA A 1 175 ? 20.157 -1.687 -12.559 1.00 86.81 175 ALA A N 1
ATOM 1285 C CA . ALA A 1 175 ? 18.986 -2.545 -12.391 1.00 86.81 175 ALA A CA 1
ATOM 1286 C C . ALA A 1 175 ? 17.748 -1.979 -13.101 1.00 86.81 175 ALA A C 1
ATOM 1288 O O . ALA A 1 175 ? 17.044 -2.721 -13.779 1.00 86.81 175 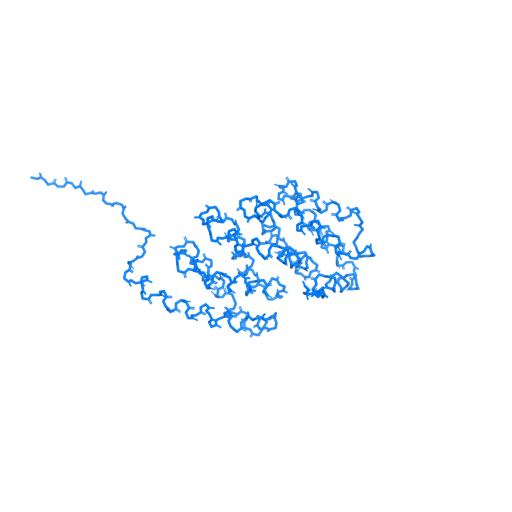ALA A O 1
ATOM 1289 N N . VAL A 1 176 ? 17.504 -0.673 -12.948 1.00 90.69 176 VAL A N 1
ATOM 1290 C CA . VAL A 1 176 ? 16.361 0.040 -13.536 1.00 90.69 176 VAL A CA 1
ATOM 1291 C C . VAL A 1 176 ? 16.876 1.304 -14.209 1.00 90.69 176 VAL A C 1
ATOM 1293 O O . VAL A 1 176 ? 17.475 2.160 -13.546 1.00 90.69 176 VAL A O 1
ATOM 1296 N N . THR A 1 177 ? 16.648 1.414 -15.513 1.00 92.62 177 THR A N 1
ATOM 1297 C CA . THR A 1 177 ? 17.120 2.526 -16.346 1.00 92.62 177 THR A CA 1
ATOM 1298 C C . THR A 1 177 ? 16.400 3.833 -16.015 1.00 92.62 177 THR A C 1
ATOM 1300 O O . THR A 1 177 ? 15.284 3.832 -15.493 1.00 92.62 177 THR A O 1
ATOM 1303 N N . ASP A 1 178 ? 17.003 4.971 -16.365 1.00 92.69 178 ASP A N 1
ATOM 1304 C CA . ASP A 1 178 ? 16.374 6.284 -16.161 1.00 92.69 178 ASP A CA 1
ATOM 1305 C C . ASP A 1 178 ? 15.045 6.415 -16.916 1.00 92.69 178 ASP A C 1
ATOM 1307 O O . ASP A 1 178 ? 14.097 7.009 -16.407 1.00 92.69 178 ASP A O 1
ATOM 1311 N N . HIS A 1 179 ? 14.945 5.803 -18.099 1.00 92.69 179 HIS A N 1
ATOM 1312 C CA . HIS A 1 179 ? 13.705 5.764 -18.869 1.00 92.69 179 HIS A CA 1
ATOM 1313 C C . HIS A 1 179 ? 12.584 5.034 -18.112 1.00 92.69 179 HIS A C 1
ATOM 1315 O O . HIS A 1 179 ? 11.473 5.550 -18.019 1.00 92.69 179 HIS A O 1
ATOM 1321 N N . GLU A 1 180 ? 12.873 3.864 -17.531 1.00 93.44 180 GLU A N 1
ATOM 1322 C CA . GLU A 1 180 ? 11.903 3.086 -16.744 1.00 93.44 180 GLU A CA 1
ATOM 1323 C C . GLU A 1 180 ? 11.475 3.845 -15.472 1.00 93.44 180 GLU A C 1
ATOM 1325 O O . GLU A 1 180 ? 10.285 3.914 -15.166 1.00 93.44 180 GLU A O 1
ATOM 1330 N N . ARG A 1 181 ? 12.412 4.506 -14.776 1.00 94.56 181 ARG A N 1
ATOM 1331 C CA . ARG A 1 181 ? 12.113 5.334 -13.587 1.00 94.56 181 ARG A CA 1
ATOM 1332 C C . ARG A 1 181 ? 11.208 6.516 -13.903 1.00 94.56 181 ARG A C 1
ATOM 1334 O O . ARG A 1 181 ? 10.245 6.769 -13.182 1.00 94.56 181 ARG A O 1
ATOM 1341 N N . VAL A 1 182 ? 11.542 7.263 -14.958 1.00 95.00 182 VAL A N 1
ATOM 1342 C CA . VAL A 1 182 ? 10.767 8.431 -15.391 1.00 95.00 182 VAL A CA 1
ATOM 1343 C C . VAL A 1 182 ? 9.390 7.990 -15.881 1.00 95.00 182 VAL A C 1
ATOM 1345 O O . VAL A 1 182 ? 8.398 8.632 -15.545 1.00 95.00 182 VAL A O 1
ATOM 1348 N N . GLY A 1 183 ? 9.311 6.872 -16.609 1.00 95.62 183 GLY A N 1
ATOM 1349 C CA . GLY A 1 183 ? 8.047 6.262 -17.020 1.00 95.62 183 GLY A CA 1
ATOM 1350 C C . GLY A 1 183 ? 7.148 5.934 -15.827 1.00 95.62 183 GLY A C 1
ATOM 1351 O O . GLY A 1 183 ? 5.995 6.365 -15.799 1.00 95.62 183 GLY A O 1
ATOM 1352 N N . PHE A 1 184 ? 7.693 5.265 -14.807 1.00 96.69 184 PHE A N 1
ATOM 1353 C CA . PHE A 1 184 ? 6.953 4.936 -13.587 1.00 96.69 184 PHE A CA 1
ATOM 1354 C C . PHE A 1 184 ? 6.479 6.185 -12.834 1.00 96.69 184 PHE A C 1
ATOM 1356 O O . PHE A 1 184 ? 5.310 6.280 -12.460 1.00 96.69 184 PHE A O 1
ATOM 1363 N N . TYR A 1 185 ? 7.360 7.175 -12.652 1.00 97.06 185 TYR A N 1
ATOM 1364 C CA . TYR A 1 185 ? 7.001 8.444 -12.016 1.00 97.06 185 TYR A CA 1
ATOM 1365 C C . TYR A 1 185 ? 5.859 9.149 -12.760 1.00 97.06 185 TYR A C 1
ATOM 1367 O O . TYR A 1 185 ? 4.873 9.540 -12.136 1.00 97.06 185 TYR A O 1
ATOM 1375 N N . ASN A 1 186 ? 5.961 9.260 -14.088 1.00 96.88 186 ASN A N 1
ATOM 1376 C CA . ASN A 1 186 ? 4.944 9.898 -14.923 1.00 96.88 186 ASN A CA 1
ATOM 1377 C C . ASN A 1 186 ? 3.592 9.178 -14.822 1.00 96.88 186 ASN A C 1
ATOM 1379 O O . ASN A 1 186 ? 2.561 9.837 -14.701 1.00 96.88 186 ASN A O 1
ATOM 1383 N N . ALA A 1 187 ? 3.591 7.843 -14.815 1.00 96.88 187 ALA A N 1
ATOM 1384 C CA . ALA A 1 187 ? 2.375 7.052 -14.647 1.00 96.88 187 ALA A CA 1
ATOM 1385 C C . ALA A 1 187 ? 1.735 7.254 -13.261 1.00 96.88 187 ALA A C 1
ATOM 1387 O O . ALA A 1 187 ? 0.515 7.382 -13.160 1.00 96.88 187 ALA A O 1
ATOM 1388 N N . ALA A 1 188 ? 2.545 7.347 -12.201 1.00 95.25 188 ALA A N 1
ATOM 1389 C CA . ALA A 1 188 ? 2.051 7.616 -10.852 1.00 95.25 188 ALA A CA 1
ATOM 1390 C C . ALA A 1 188 ? 1.399 9.004 -10.748 1.00 95.25 188 ALA A C 1
ATOM 1392 O O . ALA A 1 188 ? 0.281 9.122 -10.248 1.00 95.25 188 ALA A O 1
ATOM 1393 N N . VAL A 1 189 ? 2.056 10.058 -11.249 1.00 95.31 189 VAL A N 1
ATOM 1394 C CA . VAL A 1 189 ? 1.524 11.434 -11.170 1.00 95.31 189 VAL A CA 1
ATOM 1395 C C . VAL A 1 189 ? 0.365 11.696 -12.131 1.00 95.31 189 VAL A C 1
ATOM 1397 O O . VAL A 1 189 ? -0.420 12.609 -11.887 1.00 95.31 189 VAL A O 1
ATOM 1400 N N . ALA A 1 190 ? 0.223 10.898 -13.195 1.00 94.69 190 ALA A N 1
ATOM 1401 C CA . ALA A 1 190 ? -0.910 10.988 -14.114 1.00 94.69 190 ALA A CA 1
ATOM 1402 C C . ALA A 1 190 ? -2.251 10.660 -13.437 1.00 94.69 190 ALA A C 1
ATOM 1404 O O . ALA A 1 190 ? -3.297 11.019 -13.975 1.00 94.69 190 ALA A O 1
ATOM 1405 N N . MET A 1 191 ? -2.232 9.999 -12.269 1.00 92.00 191 MET A N 1
ATOM 1406 C CA . MET A 1 191 ? -3.436 9.595 -11.535 1.00 92.00 191 MET A CA 1
ATOM 1407 C C . MET A 1 191 ? -4.411 8.774 -12.395 1.00 92.00 191 MET A C 1
ATOM 1409 O O . MET A 1 191 ? -5.623 8.811 -12.193 1.00 92.00 191 MET A O 1
ATOM 1413 N N . ASP A 1 192 ? -3.880 7.998 -13.340 1.00 95.88 192 ASP A N 1
ATOM 1414 C CA . ASP A 1 192 ? -4.630 7.043 -14.153 1.00 95.88 192 ASP A CA 1
ATOM 1415 C C . ASP A 1 192 ? -4.264 5.627 -13.702 1.00 95.88 192 ASP A C 1
ATOM 1417 O O . ASP A 1 192 ? -3.121 5.183 -13.832 1.00 95.88 192 ASP A O 1
ATOM 1421 N N . ARG A 1 193 ? -5.246 4.904 -13.155 1.00 95.00 193 ARG A N 1
ATOM 1422 C CA . ARG A 1 193 ? -5.030 3.573 -12.576 1.00 95.00 193 ARG A CA 1
ATOM 1423 C C . ARG A 1 193 ? -4.536 2.543 -13.597 1.00 95.00 193 ARG A C 1
ATOM 1425 O O . ARG A 1 193 ? -3.754 1.669 -13.224 1.00 95.00 193 ARG A O 1
ATOM 1432 N N . LYS A 1 194 ? -4.962 2.636 -14.863 1.00 95.94 194 LYS A N 1
ATOM 1433 C CA . LYS A 1 194 ? -4.542 1.703 -15.922 1.00 95.94 194 LYS A CA 1
ATOM 1434 C C . LYS A 1 194 ? -3.115 1.990 -16.361 1.00 95.94 194 LYS A C 1
ATOM 1436 O O . LYS A 1 194 ? -2.328 1.061 -16.492 1.00 95.94 194 LYS A O 1
ATOM 1441 N N . GLN A 1 195 ? -2.771 3.266 -16.540 1.00 96.12 195 GLN A N 1
ATOM 1442 C CA . GLN A 1 195 ? -1.393 3.664 -16.845 1.00 96.12 195 GLN A CA 1
ATOM 1443 C C . GLN A 1 195 ? -0.443 3.264 -15.715 1.00 96.12 195 GLN A C 1
ATOM 1445 O O . GLN A 1 195 ? 0.631 2.728 -15.979 1.00 96.12 195 GLN A O 1
ATOM 1450 N N . LEU A 1 196 ? -0.870 3.451 -14.462 1.00 96.88 196 LEU A N 1
ATOM 1451 C CA . LEU A 1 196 ? -0.115 2.992 -13.303 1.00 96.88 196 LEU A CA 1
ATOM 1452 C C . LEU A 1 196 ? 0.042 1.466 -13.289 1.00 96.88 196 LEU A C 1
ATOM 1454 O O . LEU A 1 196 ? 1.141 0.995 -13.020 1.00 96.88 196 LEU A O 1
ATOM 1458 N N . GLN A 1 197 ? -1.001 0.694 -13.628 1.00 96.94 197 GLN A N 1
ATOM 1459 C CA . GLN A 1 197 ? -0.880 -0.768 -13.712 1.00 96.94 197 GLN A CA 1
ATOM 1460 C C . GLN A 1 197 ? 0.160 -1.187 -14.746 1.00 96.94 197 GLN A C 1
ATOM 1462 O O . GLN A 1 197 ? 1.021 -1.999 -14.438 1.00 96.94 197 GLN A O 1
ATOM 1467 N N . HIS A 1 198 ? 0.117 -0.600 -15.944 1.00 96.50 198 HIS A N 1
ATOM 1468 C CA . HIS A 1 198 ? 1.090 -0.907 -16.990 1.00 96.50 198 HIS A CA 1
ATOM 1469 C C . HIS A 1 198 ? 2.523 -0.612 -16.536 1.00 96.50 198 HIS A C 1
ATOM 1471 O O . HIS A 1 198 ? 3.403 -1.446 -16.713 1.00 96.50 198 HIS A O 1
ATOM 1477 N N . ALA A 1 199 ? 2.745 0.525 -15.873 1.00 96.69 199 ALA A N 1
ATOM 1478 C CA . ALA A 1 199 ? 4.056 0.851 -15.322 1.00 96.69 199 ALA A CA 1
ATOM 1479 C C . ALA A 1 199 ? 4.495 -0.111 -14.199 1.00 96.69 199 ALA A C 1
ATOM 1481 O O . ALA A 1 199 ? 5.684 -0.403 -14.075 1.00 96.69 199 ALA A O 1
ATOM 1482 N N . ILE A 1 200 ? 3.558 -0.604 -13.381 1.00 96.81 200 ILE A N 1
ATOM 1483 C CA . ILE A 1 200 ? 3.819 -1.618 -12.349 1.00 96.81 200 ILE A CA 1
ATOM 1484 C C . ILE A 1 200 ? 4.209 -2.954 -12.982 1.00 96.81 200 ILE A C 1
ATOM 1486 O O . ILE A 1 200 ? 5.181 -3.566 -12.537 1.00 96.81 200 ILE A O 1
ATOM 1490 N N . ASP A 1 201 ? 3.484 -3.393 -14.009 1.00 95.62 201 ASP A N 1
ATOM 1491 C CA . ASP A 1 201 ? 3.755 -4.646 -14.713 1.00 95.62 201 ASP A CA 1
ATOM 1492 C C . ASP A 1 201 ? 5.132 -4.592 -15.393 1.00 95.62 201 ASP A C 1
ATOM 1494 O O . ASP A 1 201 ? 5.965 -5.472 -15.160 1.00 95.62 201 ASP A O 1
ATOM 1498 N N . ASP A 1 202 ? 5.423 -3.503 -16.117 1.00 94.31 202 ASP A N 1
ATOM 1499 C CA . ASP A 1 202 ? 6.722 -3.263 -16.758 1.00 94.31 202 ASP A CA 1
ATOM 1500 C C . ASP A 1 202 ? 7.864 -3.278 -15.730 1.00 94.31 202 ASP A C 1
ATOM 1502 O O . ASP A 1 202 ? 8.894 -3.932 -15.928 1.00 94.31 202 ASP A O 1
ATOM 1506 N N . LEU A 1 203 ? 7.686 -2.587 -14.597 1.00 94.19 203 LEU A N 1
ATOM 1507 C CA . LEU A 1 203 ? 8.684 -2.559 -13.531 1.00 94.19 203 LEU A CA 1
ATOM 1508 C C . LEU A 1 203 ? 8.857 -3.942 -12.887 1.00 94.19 203 LEU A C 1
ATOM 1510 O O . LEU A 1 203 ? 9.990 -4.342 -12.604 1.00 94.19 203 LEU A O 1
ATOM 1514 N N . SER A 1 204 ? 7.772 -4.693 -12.675 1.00 94.38 204 SER A N 1
ATOM 1515 C CA . SER A 1 204 ? 7.848 -6.050 -12.125 1.00 94.38 204 SER A CA 1
ATOM 1516 C C . SER A 1 204 ? 8.623 -6.972 -13.060 1.00 94.38 204 SER A C 1
ATOM 1518 O O . SER A 1 204 ? 9.510 -7.703 -12.606 1.00 94.38 204 SER A O 1
ATOM 1520 N N . ASP A 1 205 ? 8.367 -6.881 -14.366 1.00 92.81 205 ASP A N 1
ATOM 1521 C CA . ASP A 1 205 ? 9.094 -7.637 -15.379 1.00 92.81 205 ASP A CA 1
ATOM 1522 C C . ASP A 1 205 ? 10.590 -7.325 -15.330 1.00 92.81 205 ASP A C 1
ATOM 1524 O O . ASP A 1 205 ? 11.392 -8.258 -15.254 1.00 92.81 205 ASP A O 1
ATOM 1528 N N . VAL A 1 206 ? 10.977 -6.043 -15.276 1.00 90.38 206 VAL A N 1
ATOM 1529 C CA . VAL A 1 206 ? 12.378 -5.602 -15.112 1.00 90.38 206 VAL A CA 1
ATOM 1530 C C . VAL A 1 206 ? 13.018 -6.231 -13.876 1.00 90.38 206 VAL A C 1
ATOM 1532 O O . VAL A 1 206 ? 14.088 -6.839 -13.975 1.00 90.38 206 VAL A O 1
ATOM 1535 N N . CYS A 1 207 ? 12.344 -6.150 -12.727 1.00 87.56 207 CYS A N 1
ATOM 1536 C CA . CYS A 1 207 ? 12.841 -6.682 -11.459 1.00 87.56 207 CYS A CA 1
ATOM 1537 C C . CYS A 1 207 ? 13.057 -8.203 -11.502 1.00 87.56 207 CYS A C 1
ATOM 1539 O O . CYS A 1 207 ? 13.959 -8.728 -10.846 1.00 87.56 207 CYS A O 1
ATOM 1541 N N . ARG A 1 208 ? 12.244 -8.919 -12.284 1.00 86.44 208 ARG A N 1
ATOM 1542 C CA . ARG A 1 208 ? 12.259 -10.385 -12.397 1.00 86.44 208 ARG A CA 1
ATOM 1543 C C . ARG A 1 208 ? 13.223 -10.912 -13.462 1.00 86.44 208 ARG A C 1
ATOM 1545 O O . ARG A 1 208 ? 13.494 -12.113 -13.456 1.00 86.44 208 ARG A O 1
ATOM 1552 N N . ARG A 1 209 ? 13.796 -10.052 -14.322 1.00 85.44 209 ARG A N 1
ATOM 1553 C CA . ARG A 1 209 ? 14.770 -10.448 -15.369 1.00 85.44 209 ARG A CA 1
ATOM 1554 C C . ARG A 1 209 ? 15.990 -11.173 -14.804 1.00 85.44 209 ARG A C 1
ATOM 1556 O O . ARG A 1 209 ? 16.572 -12.017 -15.478 1.00 85.44 209 ARG A O 1
ATOM 1563 N N . SER A 1 210 ? 16.403 -10.834 -13.583 1.00 85.19 210 SER A N 1
ATOM 1564 C CA . SER A 1 210 ? 17.545 -11.461 -12.923 1.00 85.19 210 SER A CA 1
ATOM 1565 C C . SER A 1 210 ? 17.389 -11.442 -11.411 1.00 85.19 210 SER A C 1
ATOM 1567 O O . SER A 1 210 ? 17.018 -10.433 -10.812 1.00 85.19 210 SER A O 1
ATOM 1569 N N . ARG A 1 211 ? 17.775 -12.548 -10.768 1.00 85.06 211 ARG A N 1
ATOM 1570 C CA . ARG A 1 211 ? 17.849 -12.631 -9.307 1.00 85.06 211 ARG A CA 1
ATOM 1571 C C . ARG A 1 211 ? 18.746 -11.535 -8.715 1.00 85.06 211 ARG A C 1
ATOM 1573 O O . ARG A 1 211 ? 18.378 -10.964 -7.695 1.00 85.06 211 ARG A O 1
ATOM 1580 N N . GLY A 1 212 ? 19.860 -11.211 -9.377 1.00 86.25 212 GLY A N 1
ATOM 1581 C CA . GLY A 1 212 ? 20.778 -10.161 -8.925 1.00 86.25 212 GLY A CA 1
ATOM 1582 C C . GLY A 1 212 ? 20.181 -8.754 -9.022 1.00 86.25 212 GLY A C 1
ATOM 1583 O O . GLY A 1 212 ? 20.430 -7.926 -8.153 1.00 86.25 212 GLY A O 1
ATOM 1584 N N . VAL A 1 213 ? 19.335 -8.500 -10.028 1.00 86.56 213 VAL A N 1
ATOM 1585 C CA . VAL A 1 213 ? 18.583 -7.236 -10.154 1.00 86.56 213 VAL A CA 1
ATOM 1586 C C . VAL A 1 213 ? 17.624 -7.091 -8.977 1.00 86.56 213 VAL A C 1
ATOM 1588 O O . VAL A 1 213 ? 17.657 -6.080 -8.279 1.00 86.56 213 VAL A O 1
ATOM 1591 N N . ARG A 1 214 ? 16.839 -8.138 -8.695 1.00 86.69 214 ARG A N 1
ATOM 1592 C CA . ARG A 1 214 ? 15.920 -8.158 -7.553 1.00 86.69 214 ARG A CA 1
ATOM 1593 C C . ARG A 1 214 ? 16.649 -7.947 -6.227 1.00 86.69 214 ARG A C 1
ATOM 1595 O O . ARG A 1 214 ? 16.247 -7.089 -5.454 1.00 86.69 214 ARG A O 1
ATOM 1602 N N . GLU A 1 215 ? 17.727 -8.684 -5.968 1.00 87.69 215 GLU A N 1
ATOM 1603 C CA . GLU A 1 215 ? 18.515 -8.539 -4.733 1.00 87.69 215 GLU A CA 1
ATOM 1604 C C . GLU A 1 215 ? 19.108 -7.129 -4.594 1.00 87.69 215 GLU A C 1
ATOM 1606 O O . GLU A 1 215 ? 19.064 -6.554 -3.510 1.00 87.69 215 GLU A O 1
ATOM 1611 N N . SER A 1 216 ? 19.580 -6.529 -5.691 1.00 87.88 216 SER A N 1
ATOM 1612 C CA . SER A 1 216 ? 20.110 -5.162 -5.684 1.00 87.88 216 SER A CA 1
ATOM 1613 C C . SER A 1 216 ? 19.035 -4.106 -5.397 1.00 87.88 216 SER A C 1
ATOM 1615 O O . SER A 1 216 ? 19.317 -3.142 -4.687 1.00 87.88 216 SER A O 1
ATOM 1617 N N . ILE A 1 217 ? 17.814 -4.285 -5.912 1.00 87.81 217 ILE A N 1
ATOM 1618 C CA . ILE A 1 217 ? 16.667 -3.410 -5.623 1.00 87.81 217 ILE A CA 1
ATOM 1619 C C . ILE A 1 217 ? 16.239 -3.548 -4.160 1.00 87.81 217 ILE A C 1
ATOM 1621 O O . ILE A 1 217 ? 16.074 -2.541 -3.476 1.00 87.81 217 ILE A O 1
ATOM 1625 N N . MET A 1 218 ? 16.116 -4.779 -3.657 1.00 88.31 218 MET A N 1
ATOM 1626 C CA . MET A 1 218 ? 15.767 -5.021 -2.254 1.00 88.31 218 MET A CA 1
ATOM 1627 C C . MET A 1 218 ? 16.828 -4.452 -1.308 1.00 88.31 218 MET A C 1
ATOM 1629 O O . MET A 1 218 ? 16.479 -3.853 -0.294 1.00 88.31 218 MET A O 1
ATOM 1633 N N . ALA A 1 219 ? 18.111 -4.570 -1.663 1.00 87.25 219 ALA A N 1
ATOM 1634 C CA . ALA A 1 219 ? 19.204 -3.951 -0.921 1.00 87.25 219 ALA A CA 1
ATOM 1635 C C . ALA A 1 219 ? 19.061 -2.424 -0.870 1.00 87.25 219 ALA A C 1
ATOM 1637 O O . ALA A 1 219 ? 19.144 -1.838 0.204 1.00 87.25 219 ALA A O 1
ATOM 1638 N N . ALA A 1 220 ? 18.786 -1.783 -2.006 1.00 87.69 220 ALA A N 1
ATOM 1639 C CA . ALA A 1 220 ? 18.590 -0.339 -2.048 1.00 87.69 220 ALA A CA 1
ATOM 1640 C C . ALA A 1 220 ? 17.383 0.106 -1.206 1.00 87.69 220 ALA A C 1
ATOM 1642 O O . ALA A 1 220 ? 17.490 1.039 -0.423 1.00 87.69 220 ALA A O 1
ATOM 1643 N N . LEU A 1 221 ? 16.240 -0.573 -1.312 1.00 87.62 221 LEU A N 1
ATOM 1644 C CA . LEU A 1 221 ? 15.002 -0.106 -0.679 1.00 87.62 221 LEU A CA 1
ATOM 1645 C C . LEU A 1 221 ? 14.881 -0.469 0.807 1.00 87.62 221 LEU A C 1
ATOM 1647 O O . LEU A 1 221 ? 14.275 0.296 1.557 1.00 87.62 221 LEU A O 1
ATOM 1651 N N . LEU A 1 222 ? 15.443 -1.606 1.235 1.00 83.12 222 LEU A N 1
ATOM 1652 C CA . LEU A 1 222 ? 15.313 -2.101 2.611 1.00 83.12 222 LEU A CA 1
ATOM 1653 C C . LEU A 1 222 ? 16.551 -1.872 3.489 1.00 83.12 222 LEU A C 1
ATOM 1655 O O . LEU A 1 222 ? 16.417 -1.893 4.709 1.00 83.12 222 LEU A O 1
ATOM 1659 N N . HIS A 1 223 ? 17.741 -1.655 2.913 1.00 68.50 223 HIS A N 1
ATOM 1660 C CA . HIS A 1 223 ? 18.984 -1.478 3.682 1.00 68.50 223 HIS A CA 1
ATOM 1661 C C . HIS A 1 223 ? 19.502 -0.031 3.736 1.00 68.50 223 HIS A C 1
ATOM 1663 O O . HIS A 1 223 ? 20.650 0.185 4.133 1.00 68.50 223 HIS A O 1
ATOM 1669 N N . HIS A 1 224 ? 18.693 0.982 3.405 1.00 44.19 224 HIS A N 1
ATOM 1670 C CA . HIS A 1 224 ? 19.087 2.356 3.723 1.00 44.19 224 HIS A CA 1
ATOM 1671 C C . HIS A 1 224 ? 19.029 2.593 5.242 1.00 44.19 224 HIS A C 1
ATOM 1673 O O . HIS A 1 224 ? 17.999 2.321 5.863 1.00 44.19 224 HIS A O 1
ATOM 1679 N N . PRO A 1 225 ? 20.120 3.087 5.861 1.00 36.75 225 PRO A N 1
ATOM 1680 C CA . PRO A 1 225 ? 20.148 3.332 7.287 1.00 36.75 225 PRO A CA 1
ATOM 1681 C C . PRO A 1 225 ? 19.195 4.482 7.592 1.00 36.75 225 PRO A C 1
ATOM 1683 O O . PRO A 1 225 ? 19.321 5.576 7.044 1.00 36.75 225 PRO A O 1
ATOM 1686 N N . THR A 1 226 ? 18.259 4.216 8.494 1.00 32.88 226 THR A N 1
ATOM 1687 C CA . THR A 1 226 ? 17.677 5.236 9.358 1.00 32.88 226 THR A CA 1
ATOM 1688 C C . THR A 1 226 ? 18.812 6.116 9.881 1.00 32.88 226 THR A C 1
ATOM 1690 O O . THR A 1 226 ? 19.644 5.643 10.662 1.00 32.88 226 THR A O 1
ATOM 1693 N N . SER A 1 227 ? 18.869 7.361 9.423 1.00 29.80 227 SER A N 1
ATOM 1694 C CA . SER A 1 227 ? 19.648 8.418 10.054 1.00 29.80 227 SER A CA 1
ATOM 1695 C C . SER A 1 227 ? 18.740 9.584 10.376 1.00 29.80 227 SER A C 1
ATOM 1697 O O . SER A 1 227 ? 17.762 9.797 9.626 1.00 29.80 227 SER A O 1
#

Foldseek 3Di:
DDDDDDDDDDQAPDVVVVVVVLVVLVVLLCVLLVQQQALVSCVVCVVSLLVSLVVLLVCVVRPVVSQLDPPRVLSLLNSLLNLCQHADDRSNLSSLVSLLSLLVCCVVPLPRRQVSCQVCVLLSLLSLLLCLLHYDPVCVLSSLSNLLSCCDCSRHVNCSLVSLLVLLVLQDCVQAPPVLSVQQSCLSNVSDSVSNSVSSNVSNVSSPPDPVSSVRSCCSSPVDDDD

Organism: NCBI:txid1411642